Protein AF-A0A923UAS3-F1 (afdb_monomer_lite)

pLDDT: mean 83.57, std 12.93, range [42.38, 97.62]

Secondary structure (DSSP, 8-state):
-EEEEEEEEEEEE---SPPSS---S--S-PPP-EES---HHHHHHHHTT--S--TTSPP-----SSEEEEEEEEEEEE-SSEEEEEEGGGTSEEEEEEESSS---SEEEEEEE--TT-EEE-S-SEEEEE-TTSSEEEEESS--B-TTT-PBP----TT-GGG-SS-EEEEE---TTSPPEEEEE-TTS-EEEEE--TT--EEEEEE--SSHHHHHHHHHH-TTT-SEEEEEEESSS---

Radius of gyration: 22.15 Å; chains: 1; bounding box: 50×42×61 Å

Structure (mmCIF, N/CA/C/O backbone):
data_AF-A0A923UAS3-F1
#
_entry.id   AF-A0A923UAS3-F1
#
loop_
_atom_site.group_PDB
_atom_site.id
_atom_site.type_symbol
_atom_site.label_atom_id
_atom_site.label_alt_id
_atom_site.label_comp_id
_atom_site.label_asym_id
_atom_site.label_entity_id
_atom_site.label_seq_id
_atom_site.pdbx_PDB_ins_c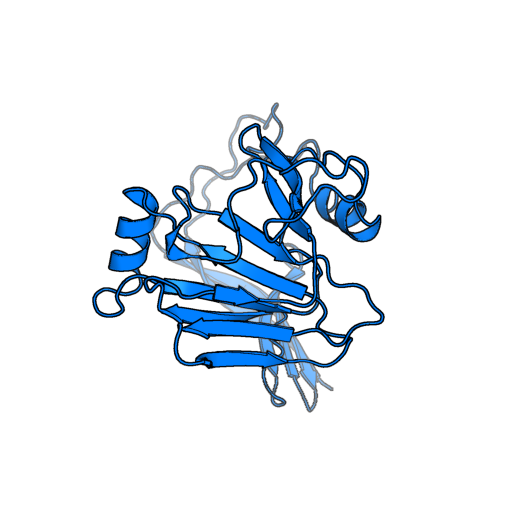ode
_atom_site.Cartn_x
_atom_site.Cartn_y
_atom_site.Cartn_z
_atom_site.occupancy
_atom_site.B_iso_or_equiv
_atom_site.auth_seq_id
_atom_site.auth_comp_id
_atom_site.auth_asym_id
_atom_site.auth_atom_id
_atom_site.pdbx_PDB_model_num
ATOM 1 N N . MET A 1 1 ? -30.497 2.479 10.940 1.00 83.25 1 MET A N 1
ATOM 2 C CA . MET A 1 1 ? -29.198 2.922 11.494 1.00 83.25 1 MET A CA 1
ATOM 3 C C . MET A 1 1 ? -29.255 2.795 13.005 1.00 83.25 1 MET A C 1
ATOM 5 O O . MET A 1 1 ? -30.179 3.334 13.604 1.00 83.25 1 MET A O 1
ATOM 9 N N . SER A 1 2 ? -28.318 2.060 13.593 1.00 94.31 2 SER A N 1
ATOM 10 C CA . SER A 1 2 ? -28.159 1.862 15.035 1.00 94.31 2 SER A CA 1
ATOM 11 C C . SER A 1 2 ? -26.756 2.291 15.476 1.00 94.31 2 SER A C 1
ATOM 13 O O . SER A 1 2 ? -25.827 2.382 14.670 1.00 94.31 2 SER A O 1
ATOM 15 N N . LEU A 1 3 ? -26.616 2.598 16.763 1.00 95.56 3 LEU A N 1
ATOM 16 C CA . LEU A 1 3 ? -25.350 2.932 17.402 1.00 95.56 3 LEU A CA 1
ATOM 17 C C . LEU A 1 3 ? -25.305 2.213 18.747 1.00 95.56 3 LEU A C 1
ATOM 19 O O . LEU A 1 3 ? -26.148 2.464 19.606 1.00 95.56 3 LEU A O 1
ATOM 23 N N . GLU A 1 4 ? -24.333 1.330 18.926 1.00 97.12 4 GLU A N 1
ATOM 24 C CA . GLU A 1 4 ? -24.119 0.611 20.181 1.00 97.12 4 GLU A CA 1
ATOM 25 C C . GLU A 1 4 ? -22.809 1.076 20.822 1.00 97.12 4 GLU A C 1
ATOM 27 O O . GLU A 1 4 ? -21.778 1.157 20.157 1.00 97.12 4 GLU A O 1
ATOM 32 N N . VAL A 1 5 ? -22.830 1.365 22.121 1.00 96.94 5 VAL A N 1
ATOM 33 C CA . VAL A 1 5 ? -21.623 1.644 22.906 1.00 96.94 5 VAL A CA 1
ATOM 34 C C . VAL A 1 5 ? -21.466 0.519 23.915 1.00 96.94 5 VAL A C 1
ATOM 36 O O . VAL A 1 5 ? -22.359 0.297 24.730 1.00 96.94 5 VAL A O 1
ATOM 39 N N . LYS A 1 6 ? -20.351 -0.212 23.853 1.00 95.75 6 LYS A N 1
ATOM 40 C CA . LYS A 1 6 ? -20.099 -1.343 24.753 1.00 95.75 6 LYS A CA 1
ATOM 41 C C . LYS A 1 6 ? -18.629 -1.521 25.073 1.00 95.75 6 LYS A C 1
ATOM 43 O O . LYS A 1 6 ? -17.763 -1.197 24.263 1.00 95.75 6 LYS A O 1
ATOM 48 N N . SER A 1 7 ? -18.359 -2.111 26.231 1.00 94.56 7 SER A N 1
ATOM 49 C CA . SER A 1 7 ? -17.032 -2.632 26.544 1.00 94.56 7 SER A CA 1
ATOM 50 C C . SER A 1 7 ? -16.791 -3.938 25.782 1.00 94.56 7 SER A C 1
ATOM 52 O O . SER A 1 7 ? -17.688 -4.777 25.664 1.00 94.56 7 SER A O 1
ATOM 54 N N . ARG A 1 8 ? -15.583 -4.103 25.245 1.00 92.38 8 ARG A N 1
ATOM 55 C CA . ARG A 1 8 ? -15.107 -5.328 24.599 1.00 92.38 8 ARG A CA 1
ATOM 56 C C . ARG A 1 8 ? -13.763 -5.715 25.202 1.00 92.38 8 ARG A C 1
ATOM 58 O O . ARG A 1 8 ? -12.925 -4.848 25.407 1.00 92.38 8 ARG A O 1
ATOM 65 N N . SER A 1 9 ? -13.548 -7.006 25.432 1.00 93.94 9 SER A N 1
ATOM 66 C CA . SER A 1 9 ? -12.233 -7.508 25.831 1.00 93.94 9 SER A CA 1
ATOM 67 C C . SER A 1 9 ? -11.308 -7.609 24.617 1.00 93.94 9 SER A C 1
ATOM 69 O O . SER A 1 9 ? -11.675 -8.236 23.618 1.00 93.94 9 SER A O 1
ATOM 71 N N . LEU A 1 10 ? -10.132 -6.989 24.694 1.00 92.69 10 LEU A N 1
ATOM 72 C CA . LEU A 1 10 ? -9.046 -7.139 23.730 1.00 92.69 10 LEU A CA 1
ATOM 73 C C . LEU A 1 10 ? -7.824 -7.726 24.439 1.00 92.69 10 LEU A C 1
ATOM 75 O O . LEU A 1 10 ? -7.412 -7.234 25.488 1.00 92.69 10 LEU A O 1
ATOM 79 N N . ALA A 1 11 ? -7.232 -8.758 23.841 1.00 93.50 11 ALA A N 1
ATOM 80 C CA . ALA A 1 11 ? -6.004 -9.366 24.332 1.00 93.50 11 ALA A CA 1
ATOM 81 C C . ALA A 1 11 ? -4.813 -8.472 23.961 1.00 93.50 11 ALA A C 1
ATOM 83 O O . ALA A 1 11 ? -4.363 -8.470 22.811 1.00 93.50 11 ALA A O 1
ATOM 84 N N . ILE A 1 12 ? -4.317 -7.700 24.925 1.00 89.88 12 ILE A N 1
ATOM 85 C CA . ILE A 1 12 ? -3.184 -6.785 24.742 1.00 89.88 12 ILE A CA 1
ATOM 86 C C . ILE A 1 12 ? -2.092 -7.075 25.765 1.00 89.88 12 ILE A C 1
ATOM 88 O O . ILE A 1 12 ? -2.395 -7.536 26.864 1.00 89.88 12 ILE A O 1
ATOM 92 N N . PRO A 1 13 ? -0.815 -6.839 25.436 1.00 89.44 13 PRO A N 1
ATOM 93 C CA . PRO A 1 13 ? 0.227 -6.911 26.443 1.00 89.44 13 PRO A CA 1
ATOM 94 C C . PRO A 1 13 ? 0.020 -5.837 27.513 1.00 89.44 13 PRO A C 1
ATOM 96 O O . PRO A 1 13 ? -0.460 -4.743 27.211 1.00 89.44 13 PRO A O 1
ATOM 99 N N . ASP A 1 14 ? 0.439 -6.136 28.743 1.00 85.31 14 ASP A N 1
ATOM 100 C CA . ASP A 1 14 ? 0.636 -5.093 29.748 1.00 85.31 14 ASP A CA 1
ATOM 101 C C . ASP A 1 14 ? 1.619 -4.056 29.188 1.00 85.31 14 ASP A C 1
ATOM 103 O O . ASP A 1 14 ? 2.714 -4.411 28.738 1.00 85.31 14 ASP A O 1
ATOM 107 N N . LEU A 1 15 ? 1.190 -2.793 29.164 1.00 83.62 15 LEU A N 1
ATOM 108 C CA . LEU A 1 15 ? 1.946 -1.682 28.595 1.00 83.62 15 LEU A CA 1
ATOM 109 C C . LEU A 1 15 ? 3.075 -1.218 29.525 1.00 83.62 15 LEU A C 1
ATOM 111 O O . LEU A 1 15 ? 4.018 -0.576 29.058 1.00 83.62 15 LEU A O 1
ATOM 115 N N . GLY A 1 16 ? 2.999 -1.571 30.814 1.00 84.81 16 GLY A N 1
ATOM 116 C CA . GLY A 1 16 ? 3.921 -1.097 31.838 1.00 84.81 16 GLY A CA 1
ATOM 117 C C . GLY A 1 16 ? 3.785 0.408 32.120 1.00 84.81 16 GLY A C 1
ATOM 118 O O . GLY A 1 16 ? 2.915 1.088 31.565 1.00 84.81 16 GLY A O 1
ATOM 119 N N . PRO A 1 17 ? 4.623 0.957 33.016 1.00 87.00 17 PRO A N 1
ATOM 120 C CA . PRO A 1 17 ? 4.651 2.391 33.266 1.00 87.00 17 PRO A CA 1
ATOM 121 C C . PRO A 1 17 ? 5.226 3.155 32.056 1.00 87.00 17 PRO A C 1
ATOM 123 O O . PRO A 1 17 ? 6.092 2.622 31.353 1.00 87.00 17 PRO A O 1
ATOM 126 N N . PRO A 1 18 ? 4.803 4.413 31.830 1.00 86.06 18 PRO A N 1
ATOM 127 C CA . PRO A 1 18 ? 5.465 5.306 30.883 1.00 86.06 18 PRO A CA 1
ATOM 128 C C . PRO A 1 18 ? 6.948 5.482 31.210 1.00 86.06 18 PRO A C 1
ATOM 130 O O . PRO A 1 18 ? 7.340 5.448 32.380 1.00 86.06 18 PRO A O 1
ATOM 133 N N . ASP A 1 19 ? 7.765 5.698 30.180 1.00 84.69 19 ASP A N 1
ATOM 134 C CA . ASP A 1 19 ? 9.185 5.984 30.358 1.00 84.69 19 ASP A CA 1
ATOM 135 C C . ASP A 1 19 ? 9.365 7.248 31.214 1.00 84.69 19 ASP A C 1
ATOM 137 O O . ASP A 1 19 ? 8.704 8.269 31.006 1.00 84.69 19 ASP A O 1
ATOM 141 N N . ALA A 1 20 ? 10.260 7.179 32.200 1.00 84.44 20 ALA A N 1
ATOM 142 C CA . ALA A 1 20 ? 10.548 8.281 33.108 1.00 84.44 20 ALA A CA 1
ATOM 143 C C . ALA A 1 20 ? 11.212 9.469 32.393 1.00 84.44 20 ALA A C 1
ATOM 145 O O . ALA A 1 20 ? 11.162 10.592 32.901 1.00 84.44 20 ALA A O 1
ATOM 146 N N . LEU A 1 21 ? 11.832 9.236 31.232 1.00 83.06 21 LEU A N 1
ATOM 147 C CA . LEU A 1 21 ? 12.481 10.275 30.447 1.00 83.06 21 LEU A CA 1
ATOM 148 C C . LEU A 1 21 ? 11.553 10.783 29.332 1.00 83.06 21 LEU A C 1
ATOM 150 O O . LEU A 1 21 ? 10.980 9.987 28.589 1.00 83.06 21 LEU A O 1
ATOM 154 N N . PRO A 1 22 ? 11.403 12.112 29.169 1.00 75.88 22 PRO A N 1
ATOM 155 C CA . PRO A 1 22 ? 10.675 12.654 28.034 1.00 75.88 22 PRO A CA 1
ATOM 156 C C . PRO A 1 22 ? 11.426 12.348 26.737 1.00 75.88 22 PRO A C 1
ATOM 158 O O . PRO A 1 22 ? 12.658 12.378 26.687 1.00 75.88 22 PRO A O 1
ATOM 161 N N . MET A 1 23 ? 10.684 12.129 25.655 1.00 71.62 23 MET A N 1
ATOM 162 C CA . MET A 1 23 ? 11.282 11.994 24.333 1.00 71.62 23 MET A CA 1
ATOM 163 C C . MET A 1 23 ? 11.755 13.372 23.845 1.00 71.62 23 MET A C 1
ATOM 165 O O . MET A 1 23 ? 10.956 14.210 23.430 1.00 71.62 23 MET A O 1
ATOM 169 N N . VAL A 1 24 ? 13.065 13.625 23.924 1.00 69.38 24 VAL A N 1
ATOM 170 C CA . VAL A 1 24 ? 13.684 14.899 23.493 1.00 69.38 24 VAL A CA 1
ATOM 171 C C . VAL A 1 24 ? 14.021 14.896 21.985 1.00 69.38 24 VAL A C 1
ATOM 173 O O . VAL A 1 24 ? 14.392 15.923 21.424 1.00 69.38 24 VAL A O 1
ATOM 176 N N . GLY A 1 25 ? 13.858 13.757 21.302 1.00 66.62 25 GLY A N 1
ATOM 177 C CA . GLY A 1 25 ? 14.018 13.608 19.849 1.00 66.62 25 GLY A CA 1
ATOM 178 C C . GLY A 1 25 ? 12.681 13.487 19.114 1.00 66.62 25 GLY A C 1
ATOM 179 O O . GLY A 1 25 ? 11.655 13.220 19.729 1.00 66.62 25 GLY A O 1
ATOM 180 N N . GLY A 1 26 ? 12.681 13.679 17.792 1.00 63.00 26 GLY A N 1
ATOM 181 C CA . GLY A 1 26 ? 11.546 13.291 16.948 1.00 63.00 26 GLY A CA 1
ATOM 182 C C . GLY A 1 26 ? 11.445 11.762 16.835 1.00 63.00 26 GLY A C 1
ATOM 183 O O . GLY A 1 26 ? 12.443 11.073 17.066 1.00 63.00 26 GLY A O 1
ATOM 184 N N . PRO A 1 27 ? 10.266 11.207 16.502 1.00 62.09 27 PRO A N 1
ATOM 185 C CA . PRO A 1 27 ? 10.121 9.769 16.309 1.00 62.09 27 PRO A CA 1
ATOM 186 C C . PRO A 1 27 ? 11.075 9.272 15.216 1.00 62.09 27 PRO A C 1
ATOM 188 O O . PRO A 1 27 ? 11.440 10.007 14.296 1.00 62.09 27 PRO A O 1
ATOM 191 N N . LEU A 1 28 ? 11.460 7.999 15.302 1.00 53.66 28 LEU A N 1
ATOM 192 C CA . LEU A 1 28 ? 12.274 7.308 14.302 1.00 53.66 28 LEU A CA 1
ATOM 193 C C . LEU A 1 28 ? 11.451 7.097 13.018 1.00 53.66 28 LEU A C 1
ATOM 195 O O . LEU A 1 28 ? 11.011 5.990 12.726 1.00 53.66 28 LEU A O 1
ATOM 199 N N . GLN A 1 29 ? 11.208 8.160 12.252 1.00 60.66 29 GLN A N 1
ATOM 200 C CA . GLN A 1 29 ? 10.655 8.068 10.906 1.00 60.66 29 GLN A CA 1
ATOM 201 C C . GLN A 1 29 ? 11.239 9.119 9.967 1.00 60.66 29 GLN A C 1
ATOM 203 O O . GLN A 1 29 ? 11.417 10.288 10.295 1.00 60.66 29 GLN A O 1
ATOM 208 N N . THR A 1 30 ? 11.497 8.650 8.749 1.00 49.34 30 THR A N 1
ATOM 209 C CA . THR A 1 30 ? 11.610 9.457 7.540 1.00 49.34 30 THR A CA 1
ATOM 210 C C . THR A 1 30 ? 10.448 10.446 7.455 1.00 49.34 30 THR A C 1
ATOM 212 O O . THR A 1 30 ? 9.311 9.997 7.324 1.00 49.34 30 THR A O 1
ATOM 215 N N . PRO A 1 31 ? 10.681 11.752 7.285 1.00 56.59 31 PRO A N 1
ATOM 216 C CA . PRO A 1 31 ? 10.141 12.355 6.094 1.00 56.59 31 PRO A CA 1
ATOM 217 C C . PRO A 1 31 ? 10.939 11.792 4.915 1.00 56.59 31 PRO A C 1
ATOM 219 O O . PRO A 1 31 ? 12.170 11.864 4.865 1.00 56.59 31 PRO A O 1
ATOM 222 N N . TYR A 1 32 ? 10.248 11.181 3.959 1.00 59.56 32 TYR A N 1
ATOM 223 C CA . TYR A 1 32 ? 10.815 11.079 2.627 1.00 59.56 32 TYR A CA 1
ATOM 224 C C . TYR A 1 32 ? 10.933 12.509 2.114 1.00 59.56 32 TYR A C 1
ATOM 226 O O . TYR A 1 32 ? 9.920 13.186 1.953 1.00 59.56 32 TYR A O 1
ATOM 234 N N . THR A 1 33 ? 12.145 12.991 1.859 1.00 66.25 33 THR A N 1
ATOM 235 C CA . THR A 1 33 ? 12.286 14.244 1.119 1.00 66.25 33 THR A CA 1
ATOM 236 C C . THR A 1 33 ? 11.672 14.030 -0.261 1.00 66.25 33 THR A C 1
ATOM 238 O O . THR A 1 33 ? 12.133 13.183 -1.029 1.00 66.25 33 THR A O 1
ATOM 241 N N . ILE A 1 34 ? 10.595 14.748 -0.566 1.00 70.38 34 ILE A N 1
ATOM 242 C CA . ILE A 1 34 ? 10.035 14.769 -1.914 1.00 70.38 34 ILE A CA 1
ATOM 243 C C . ILE A 1 34 ? 10.912 15.703 -2.741 1.00 70.38 34 ILE A C 1
ATOM 245 O O . ILE A 1 34 ? 11.057 16.878 -2.406 1.00 70.38 34 ILE A O 1
ATOM 249 N N . SER A 1 35 ? 11.521 15.185 -3.805 1.00 66.62 35 SER A N 1
ATOM 250 C CA . SER A 1 35 ? 12.363 15.970 -4.708 1.00 66.62 35 SER A CA 1
ATOM 251 C C . SER A 1 35 ? 11.830 15.914 -6.139 1.00 66.62 35 SER A C 1
ATOM 253 O O . SER A 1 35 ? 11.663 14.841 -6.717 1.00 66.62 35 SER A O 1
ATOM 255 N N . GLY A 1 36 ? 11.575 17.084 -6.729 1.00 68.81 36 GLY A N 1
ATOM 256 C CA . GLY A 1 36 ? 11.021 17.232 -8.079 1.00 68.81 36 GLY A CA 1
ATOM 257 C C . GLY A 1 36 ? 9.595 17.784 -8.092 1.00 68.81 36 GLY A C 1
ATOM 258 O O . GLY A 1 36 ? 9.098 18.267 -7.078 1.00 68.81 36 GLY A O 1
ATOM 259 N N . ASP A 1 37 ? 8.952 17.723 -9.258 1.00 79.75 37 ASP A N 1
ATOM 260 C CA . ASP A 1 37 ? 7.583 18.205 -9.459 1.00 79.75 37 ASP A CA 1
ATOM 261 C C . ASP A 1 37 ? 6.567 17.100 -9.127 1.00 79.75 37 ASP A C 1
ATOM 263 O O . ASP A 1 37 ? 6.494 16.073 -9.815 1.00 79.75 37 ASP A O 1
ATOM 267 N N . PHE A 1 38 ? 5.829 17.290 -8.032 1.00 81.81 38 PHE A N 1
ATOM 268 C CA . PHE A 1 38 ? 4.827 16.357 -7.519 1.00 81.81 38 PHE A CA 1
ATOM 269 C C . PHE A 1 38 ? 3.458 17.036 -7.432 1.00 81.81 38 PHE A C 1
ATOM 271 O O . PHE A 1 38 ? 3.375 18.194 -7.017 1.00 81.81 38 PHE A O 1
ATOM 278 N N . PRO A 1 39 ? 2.365 16.305 -7.718 1.00 83.19 39 PRO A N 1
ATOM 279 C CA . PRO A 1 39 ? 1.017 16.767 -7.421 1.00 83.19 39 PRO A CA 1
ATOM 280 C C . PRO A 1 39 ? 0.879 17.242 -5.967 1.00 83.19 39 PRO A C 1
ATOM 282 O O . PRO A 1 39 ? 1.322 16.564 -5.035 1.00 83.19 39 PRO A O 1
ATOM 285 N N . SER A 1 40 ? 0.208 18.380 -5.769 1.00 83.75 40 SER A N 1
ATOM 286 C CA . SER A 1 40 ? 0.027 19.011 -4.451 1.00 83.75 40 SER A CA 1
ATOM 287 C C . SER A 1 40 ? -0.625 18.086 -3.420 1.00 83.75 40 SER A C 1
ATOM 289 O O . SER A 1 40 ? -0.288 18.143 -2.242 1.00 83.75 40 SER A O 1
ATOM 291 N N . GLU A 1 41 ? -1.506 17.186 -3.860 1.00 83.94 41 GLU A N 1
ATOM 292 C CA . GLU A 1 41 ? -2.131 16.165 -3.014 1.00 83.94 41 GLU A CA 1
ATOM 293 C C . GLU A 1 41 ? -1.123 15.171 -2.406 1.00 83.94 41 GLU A C 1
ATOM 295 O O . GLU A 1 41 ? -1.295 14.762 -1.260 1.00 83.94 41 GLU A O 1
ATOM 300 N N . ILE A 1 42 ? -0.057 14.805 -3.134 1.00 81.62 42 ILE A N 1
ATOM 301 C CA . ILE A 1 42 ? 0.974 13.876 -2.643 1.00 81.62 42 ILE A CA 1
ATOM 302 C C . ILE A 1 42 ? 1.851 14.594 -1.621 1.00 81.62 42 ILE A C 1
ATOM 304 O O . ILE A 1 42 ? 2.153 14.039 -0.566 1.00 81.62 42 ILE A O 1
ATOM 308 N N . ILE A 1 43 ? 2.212 15.849 -1.908 1.00 82.12 43 ILE A N 1
ATOM 309 C CA . ILE A 1 43 ? 2.969 16.695 -0.981 1.00 82.12 43 ILE A CA 1
ATOM 310 C C . ILE A 1 43 ? 2.181 16.859 0.322 1.00 82.12 43 ILE A C 1
ATOM 312 O O . ILE A 1 43 ? 2.713 16.579 1.394 1.00 82.12 43 ILE A O 1
ATOM 316 N N . ALA A 1 44 ? 0.896 17.218 0.230 1.00 80.62 44 ALA A N 1
ATOM 317 C CA . ALA A 1 44 ? 0.016 17.366 1.385 1.00 80.62 44 ALA A CA 1
ATOM 318 C C . ALA A 1 44 ? -0.111 16.065 2.197 1.00 80.62 44 ALA A C 1
ATOM 320 O O . ALA A 1 44 ? -0.057 16.108 3.423 1.00 80.62 44 ALA A O 1
ATOM 321 N N . GLY A 1 45 ? -0.232 14.912 1.528 1.00 77.44 45 GLY A N 1
ATOM 322 C CA . GLY A 1 45 ? -0.282 13.603 2.184 1.00 77.44 45 GLY A CA 1
ATOM 323 C C . GLY A 1 45 ? 1.005 13.251 2.935 1.00 77.44 45 GLY A C 1
ATOM 324 O O . GLY A 1 45 ? 0.935 12.798 4.071 1.00 77.44 45 GLY A O 1
ATOM 325 N N . SER A 1 46 ? 2.173 13.526 2.346 1.00 74.12 46 SER A N 1
ATOM 326 C CA . SER A 1 46 ? 3.473 13.167 2.938 1.00 74.12 46 SER A CA 1
ATOM 327 C C . SER A 1 46 ? 3.822 13.911 4.231 1.00 74.12 46 SER A C 1
ATOM 329 O O . SER A 1 46 ? 4.606 13.420 5.043 1.00 74.12 46 SER A O 1
ATOM 331 N N . VAL A 1 47 ? 3.255 15.104 4.428 1.00 73.56 47 VAL A N 1
ATOM 332 C CA . VAL A 1 47 ? 3.481 15.924 5.629 1.00 73.56 47 VAL A CA 1
ATOM 333 C C . VAL A 1 47 ? 2.372 15.750 6.666 1.00 73.56 47 VAL A C 1
ATOM 335 O O . VAL A 1 47 ? 2.489 16.239 7.789 1.00 73.56 47 VAL A O 1
ATOM 338 N N . TYR A 1 48 ? 1.286 15.064 6.308 1.00 74.12 48 TYR A N 1
ATOM 339 C CA . TYR A 1 48 ? 0.149 14.862 7.191 1.00 74.12 48 TYR A CA 1
ATOM 340 C C . TYR A 1 48 ? 0.469 13.825 8.275 1.00 74.12 48 TYR A C 1
ATOM 342 O O . TYR A 1 48 ? 1.017 12.764 7.998 1.00 74.12 48 TYR A O 1
ATOM 350 N N . GLY A 1 49 ? 0.082 14.111 9.520 1.00 70.38 49 GLY A N 1
ATOM 351 C CA . GLY A 1 49 ? 0.177 13.146 10.621 1.00 70.38 49 GLY A CA 1
ATOM 352 C C . GLY A 1 49 ? 1.576 12.945 11.216 1.00 70.38 49 GLY A C 1
ATOM 353 O O . GLY A 1 49 ? 1.740 12.037 12.023 1.00 70.38 49 GLY A O 1
ATOM 354 N N . ASN A 1 50 ? 2.552 13.794 10.873 1.00 68.38 50 ASN A N 1
ATOM 355 C CA . ASN A 1 50 ? 3.914 13.748 11.414 1.00 68.38 50 ASN A CA 1
ATOM 356 C C . ASN A 1 50 ? 4.153 14.884 12.426 1.00 68.38 50 ASN A C 1
ATOM 358 O O . ASN A 1 50 ? 4.647 15.950 12.045 1.00 68.38 50 ASN A O 1
ATOM 362 N N . PRO A 1 51 ? 3.796 14.710 13.715 1.00 71.75 51 PRO A N 1
ATOM 363 C CA . PRO A 1 51 ? 4.152 15.686 14.736 1.00 71.75 51 PRO A CA 1
ATOM 364 C C . PRO A 1 51 ? 5.678 15.759 14.879 1.00 71.75 51 PRO A C 1
ATOM 366 O O . PRO A 1 51 ? 6.355 14.734 14.936 1.00 71.75 51 PRO A O 1
ATOM 369 N N . ALA A 1 52 ? 6.224 16.976 14.975 1.00 70.75 52 ALA A N 1
ATOM 370 C CA . ALA A 1 52 ? 7.665 17.187 15.161 1.00 70.75 52 ALA A CA 1
ATOM 371 C C . ALA A 1 52 ? 8.185 16.552 16.464 1.00 70.75 52 ALA A C 1
ATOM 373 O O . ALA A 1 52 ? 9.332 16.118 16.543 1.00 70.75 52 ALA A O 1
ATOM 374 N N . THR A 1 53 ? 7.323 16.492 17.480 1.00 73.75 53 THR A N 1
ATOM 375 C CA . THR A 1 53 ? 7.572 15.825 18.756 1.00 73.75 53 THR A CA 1
ATOM 376 C C . THR A 1 53 ? 6.244 15.328 19.342 1.00 73.75 53 THR A C 1
ATOM 378 O O . THR A 1 53 ? 5.230 16.014 19.196 1.00 73.75 53 THR A O 1
ATOM 381 N N . PRO A 1 54 ? 6.217 14.155 19.999 1.00 75.75 54 PRO A N 1
ATOM 382 C CA . PRO A 1 54 ? 5.078 13.697 20.782 1.00 75.75 54 PRO A CA 1
ATOM 383 C C . PRO A 1 54 ? 5.000 14.371 22.160 1.00 75.75 54 PRO A C 1
ATOM 385 O O . PRO A 1 54 ? 4.064 14.080 22.899 1.00 75.75 54 PRO A O 1
ATOM 388 N N . TYR A 1 55 ? 5.937 15.257 22.532 1.00 78.00 55 TYR A N 1
ATOM 389 C CA . TYR A 1 55 ? 5.859 16.017 23.783 1.00 78.00 55 TYR A CA 1
ATOM 390 C C . TYR A 1 55 ? 4.500 16.740 23.896 1.00 78.00 55 TYR A C 1
ATOM 392 O O . TYR A 1 55 ? 4.083 17.387 22.930 1.00 78.00 55 TYR A O 1
ATOM 400 N N . PRO A 1 56 ? 3.801 16.669 25.049 1.00 82.88 56 PRO A N 1
ATOM 401 C CA . PRO A 1 56 ? 4.263 16.208 26.367 1.00 82.88 56 PRO A CA 1
ATOM 402 C C . PRO A 1 56 ? 4.037 14.715 26.679 1.00 82.88 56 PRO A C 1
ATOM 404 O O . PRO A 1 56 ? 4.175 14.314 27.832 1.00 82.88 56 PRO A O 1
ATOM 407 N N . HIS A 1 57 ? 3.671 13.883 25.702 1.00 82.00 57 HIS A N 1
ATOM 408 C CA . HIS A 1 57 ? 3.451 12.454 25.930 1.00 82.00 57 HIS A CA 1
ATOM 409 C C . HIS A 1 57 ? 4.774 11.698 26.146 1.00 82.00 57 HIS A C 1
ATOM 411 O O . HIS A 1 57 ? 5.774 11.964 25.480 1.00 82.00 57 HIS A O 1
ATOM 417 N N . GLN A 1 58 ? 4.762 10.744 27.080 1.00 83.25 58 GLN A N 1
ATOM 418 C CA . GLN A 1 58 ? 5.880 9.839 27.366 1.00 83.25 58 GLN A CA 1
ATOM 419 C C . GLN A 1 58 ? 5.784 8.574 26.503 1.00 83.25 58 GLN A C 1
ATOM 421 O O . GLN A 1 58 ? 4.685 8.144 26.145 1.00 83.25 58 GLN A O 1
ATOM 426 N N . GLU A 1 59 ? 6.927 7.971 26.174 1.00 81.56 59 GLU A N 1
ATOM 427 C CA . GLU A 1 59 ? 6.952 6.702 25.445 1.00 81.56 59 GLU A CA 1
ATOM 428 C C . GLU A 1 59 ? 6.512 5.530 26.332 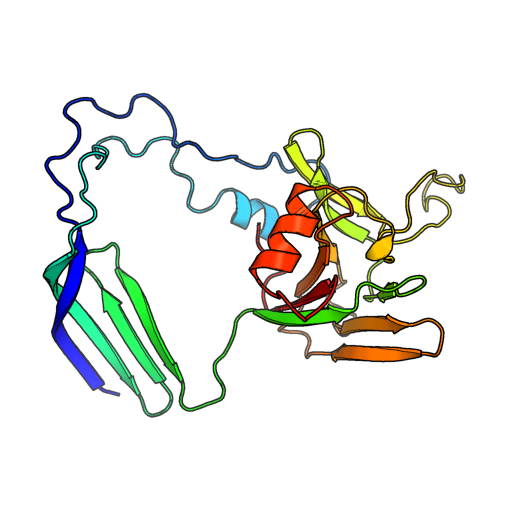1.00 81.56 59 GLU A C 1
ATOM 430 O O . GLU A 1 59 ? 6.678 5.536 27.552 1.00 81.56 59 GLU A O 1
ATOM 435 N N . LEU A 1 60 ? 5.968 4.493 25.695 1.00 82.06 60 LEU A N 1
ATOM 436 C CA . LEU A 1 60 ? 5.683 3.204 26.321 1.00 82.06 60 LEU A CA 1
ATOM 437 C C . LEU A 1 60 ? 6.674 2.177 25.768 1.00 82.06 60 LEU A C 1
ATOM 439 O O . LEU A 1 60 ? 6.494 1.667 24.663 1.00 82.06 60 LEU A O 1
ATOM 443 N N . GLY A 1 61 ? 7.735 1.900 26.527 1.00 78.31 61 GLY A N 1
ATOM 444 C CA . GLY A 1 61 ? 8.780 0.938 26.151 1.00 78.31 61 GLY A CA 1
ATOM 445 C C . GLY A 1 61 ? 8.808 -0.339 26.996 1.00 78.31 61 GLY A C 1
ATOM 446 O O . GLY A 1 61 ? 9.445 -1.315 26.610 1.00 78.31 61 GLY A O 1
ATOM 447 N N . GLY A 1 62 ? 8.116 -0.350 28.140 1.00 81.62 62 GLY A N 1
ATOM 448 C CA . GLY A 1 62 ? 8.153 -1.442 29.119 1.00 81.62 62 GLY A CA 1
ATOM 449 C C . GLY A 1 62 ? 7.195 -2.601 28.844 1.00 81.62 62 GLY A C 1
ATOM 450 O O . GLY A 1 62 ? 7.011 -3.442 29.723 1.00 81.62 62 GLY A O 1
ATOM 451 N N . TYR A 1 63 ? 6.557 -2.644 27.671 1.00 82.19 63 TYR A N 1
ATOM 452 C CA . TYR A 1 63 ? 5.490 -3.602 27.413 1.00 82.19 63 TYR A CA 1
ATOM 453 C C . TYR A 1 63 ? 6.005 -5.040 27.275 1.00 82.19 63 TYR A C 1
ATOM 455 O O . TYR A 1 63 ? 7.027 -5.326 26.644 1.00 82.19 63 TYR A O 1
ATOM 463 N N . GLY A 1 64 ? 5.263 -5.967 27.877 1.00 85.06 64 GLY A N 1
ATOM 464 C CA . GLY A 1 64 ? 5.558 -7.395 27.824 1.00 85.06 64 GLY A CA 1
ATOM 465 C C . GLY A 1 64 ? 5.080 -8.067 26.532 1.00 85.06 64 GLY A C 1
ATOM 466 O O . GLY A 1 64 ? 4.556 -7.440 25.615 1.00 85.06 64 GLY A O 1
ATOM 467 N N . ARG A 1 65 ? 5.232 -9.395 26.463 1.00 87.31 65 ARG A N 1
ATOM 468 C CA . ARG A 1 65 ? 4.613 -10.237 25.413 1.00 87.31 65 ARG A CA 1
ATOM 469 C C . ARG A 1 65 ? 3.395 -11.021 25.900 1.00 87.31 65 ARG A C 1
ATOM 471 O O . ARG A 1 65 ? 2.669 -11.572 25.079 1.00 87.31 65 ARG A O 1
ATOM 478 N N . ALA A 1 66 ? 3.209 -11.121 27.215 1.00 90.25 66 ALA A N 1
ATOM 479 C CA . ALA A 1 66 ? 2.081 -11.830 27.801 1.00 90.25 66 ALA A CA 1
ATOM 480 C C . ALA A 1 66 ? 0.813 -11.000 27.598 1.00 90.25 66 ALA A C 1
ATOM 482 O O . ALA A 1 66 ? 0.753 -9.858 28.045 1.00 90.25 66 ALA A O 1
ATOM 483 N N . LEU A 1 67 ? -0.164 -11.573 26.900 1.00 93.25 67 LEU A N 1
ATOM 484 C CA . LEU A 1 67 ? -1.435 -10.914 26.635 1.00 93.25 67 LEU A CA 1
ATOM 485 C C . LEU A 1 67 ? -2.343 -11.017 27.859 1.00 93.25 67 LEU A C 1
ATOM 487 O O . LEU A 1 67 ? -2.442 -12.074 28.482 1.00 93.25 67 LEU A O 1
ATOM 491 N N . VAL A 1 68 ? -3.018 -9.917 28.161 1.00 92.25 68 VAL A N 1
ATOM 492 C CA . VAL A 1 68 ? -4.016 -9.790 29.213 1.00 92.25 68 VAL A CA 1
ATOM 493 C C . VAL A 1 68 ? -5.307 -9.297 28.572 1.00 92.25 68 VAL A C 1
ATOM 495 O O . VAL A 1 68 ? -5.307 -8.370 27.757 1.00 92.25 68 VAL A O 1
ATOM 498 N N . ASP A 1 69 ? -6.412 -9.929 28.944 1.00 94.75 69 ASP A N 1
ATOM 499 C CA . ASP A 1 69 ? -7.748 -9.504 28.547 1.00 94.75 69 ASP A CA 1
ATOM 500 C C . ASP A 1 69 ? -8.052 -8.138 29.163 1.00 94.75 69 ASP A C 1
ATOM 502 O O . ASP A 1 69 ? -8.244 -8.008 30.373 1.00 94.75 69 ASP A O 1
ATOM 506 N N . THR A 1 70 ? -8.068 -7.108 28.321 1.00 92.06 70 THR A N 1
ATOM 507 C CA . THR A 1 70 ? -8.285 -5.728 28.749 1.00 92.06 70 THR A CA 1
ATOM 508 C C . THR A 1 70 ? -9.619 -5.223 28.214 1.00 92.06 70 THR A C 1
ATOM 510 O O . THR A 1 70 ? -9.847 -5.281 27.002 1.00 92.06 70 THR A O 1
ATOM 513 N N . PRO A 1 71 ? -10.519 -4.715 29.075 1.00 94.50 71 PRO A N 1
ATOM 514 C CA . PRO A 1 71 ? -11.753 -4.095 28.622 1.00 94.50 71 PRO A CA 1
ATOM 515 C C . PRO A 1 71 ? -11.453 -2.754 27.950 1.00 94.50 71 PRO A C 1
ATOM 517 O O . PRO A 1 71 ? -10.790 -1.895 28.523 1.00 94.50 71 PRO A O 1
ATOM 520 N N . VAL A 1 72 ? -11.981 -2.566 26.745 1.00 94.19 72 VAL A N 1
ATOM 521 C CA . VAL A 1 72 ? -11.830 -1.343 25.953 1.00 94.19 72 VAL A CA 1
ATOM 522 C C . VAL A 1 72 ? -13.203 -0.873 25.511 1.00 94.19 72 VAL A C 1
ATOM 524 O O . VAL A 1 72 ? -14.039 -1.669 25.064 1.00 94.19 72 VAL A O 1
ATOM 527 N N . LEU A 1 73 ? -13.457 0.425 25.641 1.00 96.94 73 LEU A N 1
ATOM 528 C CA . LEU A 1 73 ? -14.675 1.036 25.140 1.00 96.94 73 LEU A CA 1
ATOM 529 C C . LEU A 1 73 ? -14.716 0.927 23.615 1.00 96.94 73 LEU A C 1
ATOM 531 O O . LEU A 1 73 ? -13.780 1.307 22.911 1.00 96.94 73 LEU A O 1
ATOM 535 N N . SER A 1 74 ? -15.840 0.445 23.098 1.00 96.50 74 SER A N 1
ATOM 536 C CA . SER A 1 74 ? -16.098 0.363 21.669 1.00 96.50 74 SER A CA 1
ATOM 537 C C . SER A 1 74 ? -17.398 1.064 21.303 1.00 96.50 74 SER A C 1
ATOM 539 O O . SER A 1 74 ? -18.396 0.974 22.020 1.00 96.50 74 SER A O 1
ATOM 541 N N . VAL A 1 75 ? -17.376 1.762 20.170 1.00 97.62 75 VAL A N 1
ATOM 542 C CA . VAL A 1 75 ? -18.540 2.415 19.566 1.00 97.62 75 VAL A CA 1
ATOM 543 C C . VAL A 1 75 ? -18.796 1.745 18.225 1.00 97.62 75 VAL A C 1
ATOM 545 O O . VAL A 1 75 ? -17.911 1.704 17.370 1.00 97.62 75 VAL A O 1
ATOM 548 N N . VAL A 1 76 ? -19.990 1.188 18.059 1.00 96.56 76 VAL A N 1
ATOM 549 C CA . VAL A 1 76 ? -20.366 0.332 16.935 1.00 96.56 76 VAL A CA 1
ATOM 550 C C . VAL A 1 76 ? -21.548 0.951 16.188 1.00 96.56 76 VAL A C 1
ATOM 552 O O . VAL A 1 76 ? -22.701 0.652 16.505 1.00 96.56 76 VAL A O 1
ATOM 555 N N . PRO A 1 77 ? -21.302 1.867 15.235 1.00 95.25 77 PRO A N 1
ATOM 556 C CA . PRO A 1 77 ? -22.324 2.293 14.293 1.00 95.25 77 PRO A CA 1
ATOM 557 C C . PRO A 1 77 ? -22.603 1.188 13.268 1.00 95.25 77 PRO A C 1
ATOM 559 O O . PRO A 1 77 ? -21.681 0.596 12.698 1.00 95.25 77 PRO A O 1
ATOM 562 N N . GLU A 1 78 ? -23.885 0.951 13.006 1.00 94.56 78 GLU A N 1
ATOM 563 C CA . GLU A 1 78 ? -24.346 -0.051 12.049 1.00 94.56 78 GLU A CA 1
ATOM 564 C C . GLU A 1 78 ? -25.535 0.459 11.221 1.00 94.56 78 GLU A C 1
ATOM 566 O O . GLU A 1 78 ? -26.431 1.173 11.692 1.00 94.56 78 GLU A O 1
ATOM 571 N N . ASN A 1 79 ? -25.528 0.126 9.936 1.00 91.12 79 ASN A N 1
ATOM 572 C CA . ASN A 1 79 ? -26.622 0.370 9.006 1.00 91.12 79 ASN A CA 1
ATOM 573 C C . ASN A 1 79 ? -26.817 -0.856 8.102 1.00 91.12 79 ASN A C 1
ATOM 575 O O . ASN A 1 79 ? -26.106 -1.848 8.221 1.00 91.12 79 ASN A O 1
ATOM 579 N N . ASP A 1 80 ? -27.759 -0.770 7.168 1.00 89.75 80 ASP A N 1
ATOM 580 C CA . ASP A 1 80 ? -28.148 -1.885 6.294 1.00 89.75 80 ASP A CA 1
ATOM 581 C C . ASP A 1 80 ? -27.031 -2.351 5.337 1.00 89.75 80 ASP A C 1
ATOM 583 O O . ASP A 1 80 ? -27.205 -3.324 4.606 1.00 89.75 80 ASP A O 1
ATOM 587 N N . ARG A 1 81 ? -25.902 -1.634 5.290 1.00 83.94 81 ARG A N 1
ATOM 588 C CA . ARG A 1 81 ? -24.750 -1.920 4.434 1.00 83.94 81 ARG A CA 1
ATOM 589 C C . ARG A 1 81 ? -23.510 -2.282 5.225 1.00 83.94 81 ARG A C 1
ATOM 591 O O . ARG A 1 81 ? -22.788 -3.173 4.794 1.00 83.94 81 ARG A O 1
ATOM 598 N N . SER A 1 82 ? -23.251 -1.629 6.349 1.00 88.00 82 SER A N 1
ATOM 599 C CA . SER A 1 82 ? -21.988 -1.780 7.053 1.00 88.00 82 SER A CA 1
ATOM 600 C C . SER A 1 82 ? -22.108 -1.687 8.565 1.00 88.00 82 SER A C 1
ATOM 602 O O . SER A 1 82 ? -22.992 -1.033 9.119 1.00 88.00 82 SER A O 1
ATOM 604 N N . ARG A 1 83 ? -21.145 -2.330 9.224 1.00 91.94 83 ARG A N 1
ATOM 605 C CA . ARG A 1 83 ? -20.914 -2.294 10.664 1.00 91.94 83 ARG A CA 1
ATOM 606 C C . ARG A 1 83 ? -19.453 -1.953 10.906 1.00 91.94 83 ARG A C 1
ATOM 608 O O . ARG A 1 83 ? -18.566 -2.689 10.476 1.00 91.94 83 ARG A O 1
ATOM 615 N N . ALA A 1 84 ? -19.197 -0.860 11.610 1.00 92.81 84 ALA A N 1
ATOM 616 C CA . ALA A 1 84 ? -17.847 -0.445 11.975 1.00 92.81 84 ALA A CA 1
ATOM 617 C C . ALA A 1 84 ? -17.674 -0.508 13.492 1.00 92.81 84 ALA A C 1
ATOM 619 O O . ALA A 1 84 ? -18.615 -0.249 14.228 1.00 92.81 84 ALA A O 1
ATOM 620 N N . VAL A 1 85 ? -16.482 -0.848 13.969 1.00 94.62 85 VAL A N 1
ATOM 621 C CA . VAL A 1 85 ? -16.135 -0.832 15.394 1.00 94.62 85 VAL A CA 1
ATOM 622 C C . VAL A 1 85 ? -15.020 0.175 15.582 1.00 94.62 85 VAL A C 1
ATOM 624 O O . VAL A 1 85 ? -13.938 0.007 15.025 1.00 94.62 85 VAL A O 1
ATOM 627 N N . PHE A 1 86 ? -15.277 1.205 16.377 1.00 96.00 86 PHE A N 1
ATOM 628 C CA . PHE A 1 86 ? -14.291 2.210 16.751 1.00 96.00 86 PHE A CA 1
ATOM 629 C C . PHE A 1 86 ? -13.857 2.017 18.199 1.00 96.00 86 PHE A C 1
ATOM 631 O O . PHE A 1 86 ? -14.676 1.629 19.032 1.00 96.00 86 PHE A O 1
ATOM 638 N N . LEU A 1 87 ? -12.592 2.322 18.492 1.00 95.94 87 LEU A N 1
ATOM 639 C CA . LEU A 1 87 ? -12.005 2.308 19.837 1.00 95.94 87 LEU A CA 1
ATOM 640 C C . LEU A 1 87 ? -11.664 3.752 20.248 1.00 95.94 87 LEU A C 1
ATOM 642 O O . LEU A 1 87 ? -10.562 4.226 19.948 1.00 95.94 87 LEU A O 1
ATOM 646 N N . PRO A 1 88 ? -12.597 4.500 20.874 1.00 95.00 88 PRO A N 1
ATOM 647 C CA . PRO A 1 88 ? -12.406 5.920 21.177 1.00 95.00 88 PRO A CA 1
ATOM 648 C C . PRO A 1 88 ? -11.204 6.183 22.082 1.00 95.00 88 PRO A C 1
ATOM 650 O O . PRO A 1 88 ? -10.456 7.126 21.842 1.00 95.00 88 PRO A O 1
ATOM 653 N N . GLU A 1 89 ? -10.979 5.309 23.064 1.00 91.00 89 GLU A N 1
ATOM 654 C CA . GLU A 1 89 ? -9.887 5.430 24.038 1.00 91.00 89 GLU A CA 1
ATOM 655 C C . GLU A 1 89 ? -8.503 5.312 23.391 1.00 91.00 89 GLU A C 1
ATOM 657 O O . GLU A 1 89 ? -7.514 5.769 23.954 1.00 91.00 89 GLU A O 1
ATOM 662 N N . TRP A 1 90 ? -8.417 4.744 22.185 1.00 89.62 90 TRP A N 1
ATOM 663 C CA . TRP A 1 90 ? -7.163 4.536 21.458 1.00 89.62 90 TRP A CA 1
ATOM 664 C C . TRP A 1 90 ? -7.051 5.446 20.235 1.00 89.62 90 TRP A C 1
ATOM 666 O O . TRP A 1 90 ? -6.602 5.032 19.163 1.00 89.62 90 TRP A O 1
ATOM 676 N N . GLY A 1 91 ? -7.481 6.698 20.394 1.00 87.75 91 GLY A N 1
ATOM 677 C CA . GLY A 1 91 ? -7.423 7.715 19.344 1.00 87.75 91 GLY A CA 1
ATOM 678 C C . GLY A 1 91 ? -8.494 7.540 18.268 1.00 87.75 91 GLY A C 1
ATOM 679 O O . GLY A 1 91 ? -8.280 7.934 17.125 1.00 87.75 91 GLY A O 1
ATOM 680 N N . GLY A 1 92 ? -9.626 6.910 18.602 1.00 90.44 92 GLY A N 1
ATOM 681 C CA . GLY A 1 92 ? -10.750 6.745 17.674 1.00 90.44 92 GLY A CA 1
ATOM 682 C C . GLY A 1 92 ? -10.470 5.798 16.506 1.00 90.44 92 GLY A C 1
ATOM 683 O O . GLY A 1 92 ? -11.079 5.935 15.445 1.00 90.44 92 GLY A O 1
ATOM 684 N N . ARG A 1 93 ? -9.546 4.845 16.670 1.00 89.69 93 ARG A N 1
ATOM 685 C CA . ARG A 1 93 ? -9.164 3.905 15.606 1.00 89.69 93 ARG A CA 1
ATOM 686 C C . ARG A 1 93 ? -10.353 3.070 15.143 1.00 89.69 93 ARG A C 1
ATOM 688 O O . ARG A 1 93 ? -11.095 2.531 15.964 1.00 89.69 93 ARG A O 1
ATOM 695 N N . LEU A 1 94 ? -10.470 2.908 13.826 1.00 91.19 94 LEU A N 1
ATOM 696 C CA . LEU A 1 94 ? -11.308 1.883 13.212 1.00 91.19 94 LEU A CA 1
ATOM 697 C C . LEU A 1 94 ? -10.646 0.517 13.431 1.00 91.19 94 LEU A C 1
ATOM 699 O O . LEU A 1 94 ? -9.561 0.265 12.913 1.00 91.19 94 LEU A O 1
ATOM 703 N N . TRP A 1 95 ? -11.295 -0.336 14.215 1.00 90.44 95 TRP A N 1
ATOM 704 C CA . TRP A 1 95 ? -10.807 -1.659 14.599 1.00 90.44 95 TRP A CA 1
ATOM 705 C C . TRP A 1 95 ? -11.343 -2.765 13.689 1.00 90.44 95 TRP A C 1
ATOM 707 O O . TRP A 1 95 ? -10.585 -3.597 13.202 1.00 90.44 95 TRP A O 1
ATOM 717 N N . GLU A 1 96 ? -12.645 -2.743 13.414 1.00 90.06 96 GLU A N 1
ATOM 718 C CA . GLU A 1 96 ? -13.305 -3.675 12.497 1.00 90.06 96 GLU A CA 1
ATOM 719 C C . GLU A 1 96 ? -14.197 -2.892 11.540 1.00 90.06 96 GLU A C 1
ATOM 721 O O . GLU A 1 96 ? -14.865 -1.940 11.946 1.00 90.06 96 GLU A O 1
ATOM 726 N N . LEU A 1 97 ? -14.245 -3.318 10.281 1.00 88.94 97 LEU A N 1
ATOM 727 C CA . LEU A 1 97 ? -15.200 -2.827 9.298 1.00 88.94 97 LEU A CA 1
ATOM 728 C C . LEU A 1 97 ? -15.755 -4.018 8.527 1.00 88.94 97 LEU A C 1
ATOM 730 O O . LEU A 1 97 ? -15.021 -4.711 7.827 1.00 88.94 97 LEU A O 1
ATOM 734 N N . PHE A 1 98 ? -17.056 -4.226 8.657 1.00 83.69 98 PHE A N 1
ATOM 735 C CA . PHE A 1 98 ? -17.811 -5.191 7.880 1.00 83.69 98 PHE A CA 1
ATOM 736 C C . PHE A 1 98 ? -18.679 -4.427 6.892 1.00 83.69 98 PHE A C 1
ATOM 738 O O . PHE A 1 98 ? -19.412 -3.523 7.287 1.00 83.69 98 PHE A O 1
ATOM 745 N N . ASP A 1 99 ? -18.591 -4.794 5.620 1.00 81.25 99 ASP A N 1
ATOM 746 C CA . ASP A 1 99 ? -19.462 -4.300 4.559 1.00 81.25 99 ASP A CA 1
ATOM 747 C C . ASP A 1 99 ? -20.174 -5.508 3.937 1.00 81.25 99 ASP A C 1
ATOM 749 O O . ASP A 1 99 ? -19.547 -6.519 3.614 1.00 81.25 99 ASP A O 1
ATOM 753 N N . THR A 1 100 ? -21.497 -5.431 3.849 1.00 70.00 100 THR A N 1
ATOM 754 C CA . THR A 1 100 ? -22.362 -6.442 3.222 1.00 70.00 100 THR A CA 1
ATOM 755 C C . THR A 1 100 ? -22.374 -6.301 1.700 1.00 70.00 100 THR A C 1
ATOM 757 O O . THR A 1 100 ? -22.672 -7.260 0.989 1.00 70.00 100 THR A O 1
ATOM 760 N N . SER A 1 101 ? -22.006 -5.126 1.184 1.00 65.12 101 SER A N 1
ATOM 761 C CA . SER A 1 101 ? -21.571 -4.938 -0.196 1.00 65.12 101 SER A CA 1
ATOM 762 C C . SER A 1 101 ? -20.056 -5.119 -0.262 1.00 65.12 101 SER A C 1
ATOM 764 O O . SER A 1 101 ? -19.345 -4.618 0.592 1.00 65.12 101 SER A O 1
ATOM 766 N N . VAL A 1 102 ? -19.574 -5.890 -1.241 1.00 59.62 102 VAL A N 1
ATOM 767 C CA . VAL A 1 102 ? -18.158 -6.199 -1.545 1.00 59.62 102 VAL A CA 1
ATOM 768 C C . VAL A 1 102 ? -17.144 -5.320 -0.783 1.00 59.62 102 VAL A C 1
ATOM 770 O O . VAL A 1 102 ? -17.132 -4.111 -1.022 1.00 59.62 102 VAL A O 1
ATOM 773 N N . PRO A 1 103 ? -16.278 -5.890 0.085 1.00 53.06 103 PRO A N 1
ATOM 774 C CA . PRO A 1 103 ? -15.365 -5.108 0.910 1.00 53.06 103 PRO A CA 1
ATOM 775 C C . PRO A 1 103 ? -14.593 -4.115 0.045 1.00 53.06 103 PRO A C 1
ATOM 777 O O . PRO A 1 103 ? -13.866 -4.502 -0.872 1.00 53.06 103 PRO A O 1
ATOM 780 N N . MET A 1 104 ? -14.757 -2.822 0.331 1.00 51.22 104 MET A N 1
ATOM 781 C CA . MET A 1 104 ? -14.002 -1.781 -0.350 1.00 51.22 104 MET A CA 1
ATOM 782 C C . MET A 1 104 ? -12.555 -1.814 0.151 1.00 51.22 104 MET A C 1
ATOM 784 O O . MET A 1 104 ? -12.144 -1.044 1.021 1.00 51.22 104 MET A O 1
ATOM 788 N N . CYS A 1 105 ? -11.745 -2.716 -0.4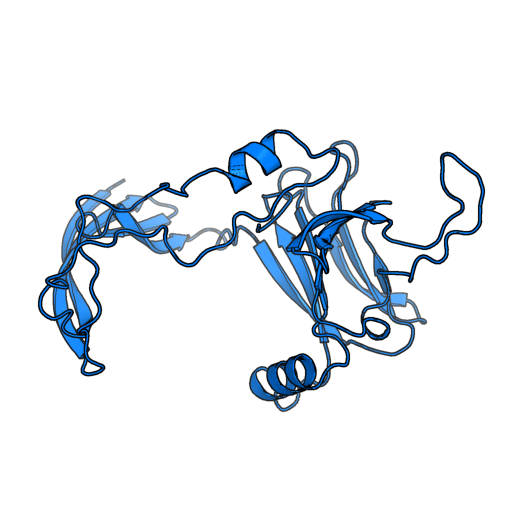00 1.00 58.59 105 CYS A N 1
ATOM 789 C CA . CYS A 1 105 ? -10.303 -2.622 -0.270 1.00 58.59 105 CYS A CA 1
ATOM 790 C C . CYS A 1 105 ? -9.866 -1.344 -0.998 1.00 58.59 105 CYS A C 1
ATOM 792 O O . CYS A 1 105 ? -9.955 -1.258 -2.222 1.00 58.59 105 CYS A O 1
ATOM 794 N N . ARG A 1 106 ? -9.365 -0.340 -0.257 1.00 70.56 106 ARG A N 1
ATOM 795 C CA . ARG A 1 106 ? -8.811 0.895 -0.859 1.00 70.56 106 ARG A CA 1
ATOM 796 C C . ARG A 1 106 ? -7.699 0.605 -1.872 1.00 70.56 106 ARG A C 1
ATOM 798 O O . ARG A 1 106 ? -7.416 1.458 -2.709 1.00 70.56 106 ARG A O 1
ATOM 805 N N . TRP A 1 107 ? -7.097 -0.583 -1.777 1.00 84.00 107 TRP A N 1
ATOM 806 C CA . TRP A 1 107 ? -6.179 -1.159 -2.744 1.00 84.00 107 TRP A CA 1
ATOM 807 C C . TRP A 1 107 ? -6.446 -2.656 -2.928 1.00 84.00 107 TRP A C 1
ATOM 809 O O . TRP A 1 107 ? -6.475 -3.401 -1.954 1.00 84.00 107 TRP A O 1
ATOM 819 N N . THR A 1 108 ? -6.581 -3.099 -4.173 1.00 87.25 108 THR A N 1
ATOM 820 C CA . THR A 1 108 ? -6.494 -4.509 -4.575 1.00 87.25 108 THR A CA 1
ATOM 821 C C . THR A 1 108 ? -5.031 -4.868 -4.815 1.00 87.25 108 THR A C 1
ATOM 823 O O . THR A 1 108 ? -4.292 -4.046 -5.357 1.00 87.25 108 THR A O 1
ATOM 826 N N . ASN A 1 109 ? -4.615 -6.077 -4.435 1.00 91.50 109 ASN A N 1
ATOM 827 C CA . ASN A 1 109 ? -3.267 -6.600 -4.658 1.00 91.50 109 ASN A CA 1
ATOM 828 C C . ASN A 1 109 ? -3.343 -7.972 -5.336 1.00 91.50 109 ASN A C 1
ATOM 830 O O . ASN A 1 109 ? -4.152 -8.806 -4.931 1.00 91.50 109 ASN A O 1
ATOM 834 N N . ALA A 1 110 ? -2.491 -8.204 -6.329 1.00 93.19 110 ALA A N 1
ATOM 835 C CA . ALA A 1 110 ? -2.291 -9.506 -6.938 1.00 93.19 110 ALA A CA 1
ATOM 836 C C . ALA A 1 110 ? -0.793 -9.791 -7.086 1.00 93.19 110 ALA A C 1
ATOM 838 O O . ALA A 1 110 ? -0.048 -8.989 -7.656 1.00 93.19 110 ALA A O 1
ATOM 839 N N . ALA A 1 111 ? -0.371 -10.962 -6.607 1.00 94.06 111 ALA A N 1
ATOM 840 C CA . ALA A 1 111 ? 0.929 -11.517 -6.947 1.00 94.06 111 ALA A CA 1
ATOM 841 C C . ALA A 1 111 ? 0.881 -12.041 -8.389 1.00 94.06 111 ALA A C 1
ATOM 843 O O . ALA A 1 111 ? -0.028 -12.788 -8.755 1.00 94.06 111 ALA A O 1
ATOM 844 N N . VAL A 1 112 ? 1.856 -11.646 -9.200 1.00 94.50 112 VAL A N 1
ATOM 845 C CA . VAL A 1 112 ? 2.036 -12.092 -10.583 1.00 94.50 112 VAL A CA 1
ATOM 846 C C . VAL A 1 112 ? 3.415 -12.737 -10.722 1.00 94.50 112 VAL A C 1
ATOM 848 O O . VAL A 1 112 ? 4.360 -12.257 -10.095 1.00 94.50 112 VAL A O 1
ATOM 851 N N . PRO A 1 113 ? 3.565 -13.816 -11.509 1.00 92.00 113 PRO A N 1
ATOM 852 C CA . PRO A 1 113 ? 4.849 -14.497 -11.639 1.00 92.00 113 PRO A CA 1
ATOM 853 C C . PRO A 1 113 ? 5.966 -13.552 -12.099 1.00 92.00 113 PRO A C 1
ATOM 855 O O . PRO A 1 113 ? 5.815 -12.831 -13.086 1.00 92.00 113 PRO A O 1
ATOM 858 N N . GLU A 1 114 ? 7.105 -13.578 -11.406 1.00 92.19 114 GLU A N 1
ATOM 859 C CA . GLU A 1 114 ? 8.323 -12.907 -11.856 1.00 92.19 114 GLU A CA 1
ATOM 860 C C . GLU A 1 114 ? 9.090 -13.871 -12.768 1.00 92.19 114 GLU A C 1
ATOM 862 O O . GLU A 1 114 ? 9.873 -14.701 -12.310 1.00 92.19 114 GLU A O 1
ATOM 867 N N . ILE A 1 115 ? 8.845 -13.778 -14.075 1.00 90.00 115 ILE A N 1
ATOM 868 C CA . ILE A 1 115 ? 9.496 -14.628 -15.083 1.00 90.00 115 ILE A CA 1
ATOM 869 C C . ILE A 1 115 ? 10.351 -13.809 -16.048 1.00 90.00 115 ILE A C 1
ATOM 871 O O . ILE A 1 115 ? 10.184 -12.591 -16.206 1.00 90.00 115 ILE A O 1
ATOM 875 N N . GLU A 1 116 ? 11.291 -14.483 -16.703 1.00 86.88 116 GLU A N 1
ATOM 876 C CA . GLU A 1 116 ? 12.121 -13.880 -17.739 1.00 86.88 116 GLU A CA 1
ATOM 877 C C . GLU A 1 116 ? 11.245 -13.346 -18.885 1.00 86.88 116 GLU A C 1
ATOM 879 O O . GLU A 1 116 ? 10.276 -13.982 -19.296 1.00 86.88 116 GLU A O 1
ATOM 884 N N . HIS A 1 117 ? 11.559 -12.141 -19.363 1.00 88.38 117 HIS A N 1
ATOM 885 C CA . HIS A 1 117 ? 10.817 -11.412 -20.403 1.00 88.38 117 HIS A CA 1
ATOM 886 C C . HIS A 1 117 ? 9.382 -10.969 -20.065 1.00 88.38 117 HIS A C 1
ATOM 888 O O . HIS A 1 117 ? 8.742 -10.360 -20.923 1.00 88.38 117 HIS A O 1
ATOM 894 N N . SER A 1 118 ? 8.890 -11.181 -18.839 1.00 92.62 118 SER A N 1
ATOM 895 C CA . SER A 1 118 ? 7.627 -10.565 -18.411 1.00 92.62 118 SER A CA 1
ATOM 896 C C . SER A 1 118 ? 7.746 -9.047 -18.273 1.00 92.62 118 SER A C 1
ATOM 898 O O . SER A 1 118 ? 8.807 -8.503 -17.943 1.00 92.62 118 SER A O 1
ATOM 900 N N . ARG A 1 119 ? 6.633 -8.354 -18.520 1.00 94.69 119 ARG A N 1
ATOM 901 C CA . ARG A 1 119 ? 6.493 -6.911 -18.328 1.00 94.69 119 ARG A CA 1
ATOM 902 C C . ARG A 1 119 ? 5.247 -6.588 -17.518 1.00 94.69 119 ARG A C 1
ATOM 904 O O . ARG A 1 119 ? 4.210 -7.225 -17.664 1.00 94.69 119 ARG A O 1
ATOM 911 N N . VAL A 1 120 ? 5.347 -5.537 -16.719 1.00 96.12 120 VAL A N 1
ATOM 912 C CA . VAL A 1 120 ? 4.245 -4.870 -16.045 1.00 96.12 120 VAL A CA 1
ATOM 913 C C . VAL A 1 120 ? 4.086 -3.482 -16.646 1.00 96.12 120 VAL A C 1
ATOM 915 O O . VAL A 1 120 ? 4.982 -2.641 -16.558 1.00 96.12 120 VAL A O 1
ATOM 918 N N . LEU A 1 121 ? 2.941 -3.263 -17.279 1.00 94.44 121 LEU A N 1
ATOM 919 C CA . LEU A 1 121 ? 2.611 -2.071 -18.043 1.00 94.44 121 LEU A CA 1
ATOM 920 C C . LEU A 1 121 ? 1.435 -1.338 -17.403 1.00 94.44 121 LEU A C 1
ATOM 922 O O . LEU A 1 121 ? 0.524 -1.956 -16.855 1.00 94.44 121 LEU A O 1
ATOM 926 N N . ALA A 1 122 ? 1.444 -0.019 -17.530 1.00 94.75 122 ALA A N 1
ATOM 927 C CA . ALA A 1 122 ? 0.362 0.880 -17.155 1.00 94.75 122 ALA A CA 1
ATOM 928 C C . ALA A 1 122 ? 0.364 2.069 -18.136 1.00 94.75 122 ALA A C 1
ATOM 930 O O . ALA A 1 122 ? 1.389 2.303 -18.783 1.00 94.75 122 ALA A O 1
ATOM 931 N N . PRO A 1 123 ? -0.733 2.835 -18.268 1.00 93.06 123 PRO A N 1
ATOM 932 C CA . PRO A 1 123 ? -0.799 3.990 -19.162 1.00 93.06 123 PRO A CA 1
ATOM 933 C C . PRO A 1 123 ? -0.062 5.197 -18.552 1.00 93.06 123 PRO A C 1
ATOM 935 O O . PRO A 1 123 ? -0.682 6.193 -18.188 1.00 93.06 123 PRO A O 1
ATOM 938 N N . ALA A 1 124 ? 1.256 5.081 -18.375 1.00 90.50 124 ALA A N 1
ATOM 939 C CA . ALA A 1 124 ? 2.103 6.117 -17.796 1.00 90.50 124 ALA A CA 1
ATOM 940 C C . ALA A 1 124 ? 3.549 6.027 -18.305 1.00 90.50 124 ALA A C 1
ATOM 942 O O . ALA A 1 124 ? 4.160 4.958 -18.285 1.00 90.50 124 ALA A O 1
ATOM 943 N N . ASP A 1 125 ? 4.125 7.178 -18.654 1.00 88.69 125 ASP A N 1
ATOM 944 C CA . ASP A 1 125 ? 5.537 7.298 -19.053 1.00 88.69 125 ASP A CA 1
ATOM 945 C C . ASP A 1 125 ? 6.479 7.472 -17.849 1.00 88.69 125 ASP A C 1
ATOM 947 O O . ASP A 1 125 ? 7.699 7.321 -17.949 1.00 88.69 125 ASP A O 1
ATOM 951 N N . SER A 1 126 ? 5.915 7.776 -16.679 1.00 90.31 126 SER A N 1
ATOM 952 C CA . SER A 1 126 ? 6.651 8.010 -15.438 1.00 90.31 126 SER A CA 1
ATOM 953 C C . SER A 1 126 ? 5.956 7.385 -14.232 1.00 90.31 126 SER A C 1
ATOM 955 O O . SER A 1 126 ? 4.753 7.141 -14.254 1.00 90.31 126 SER A O 1
ATOM 957 N N . ALA A 1 127 ? 6.713 7.151 -13.168 1.00 92.00 127 ALA A N 1
ATOM 958 C CA . ALA A 1 127 ? 6.226 6.641 -11.897 1.00 92.00 127 ALA A CA 1
ATOM 959 C C . ALA A 1 127 ? 6.920 7.351 -10.731 1.00 92.00 127 ALA A C 1
ATOM 961 O O . ALA A 1 127 ? 8.051 7.811 -10.867 1.00 92.00 127 ALA A O 1
ATOM 962 N N . PHE A 1 128 ? 6.281 7.403 -9.569 1.00 90.88 128 PHE A N 1
ATOM 963 C CA . PHE A 1 128 ? 6.919 7.802 -8.319 1.00 90.88 128 PHE A CA 1
ATOM 964 C C . PHE A 1 128 ? 7.566 6.581 -7.665 1.00 90.88 128 PHE A C 1
ATOM 966 O O . PHE A 1 128 ? 6.929 5.534 -7.534 1.00 90.88 128 PHE A O 1
ATOM 973 N N . ALA A 1 129 ? 8.829 6.703 -7.265 1.00 88.69 129 ALA A N 1
ATOM 974 C CA . ALA A 1 129 ? 9.596 5.618 -6.665 1.00 88.69 129 ALA A CA 1
ATOM 975 C C . ALA A 1 129 ? 10.501 6.130 -5.543 1.00 88.69 129 ALA A C 1
ATOM 977 O O . ALA A 1 129 ? 10.926 7.286 -5.547 1.00 88.69 129 ALA A O 1
ATOM 978 N N . SER A 1 130 ? 10.844 5.247 -4.605 1.00 79.62 130 SER A N 1
ATOM 979 C CA . SER A 1 130 ? 11.848 5.553 -3.589 1.00 79.62 130 SER A CA 1
ATOM 980 C C . SER A 1 130 ? 13.229 5.743 -4.225 1.00 79.62 130 SER A C 1
ATOM 982 O O . SER A 1 130 ? 13.663 4.973 -5.098 1.00 79.62 130 SER A O 1
ATOM 984 N N . SER A 1 131 ? 13.912 6.801 -3.798 1.00 69.62 131 SER A N 1
ATOM 985 C CA . SER A 1 131 ? 15.259 7.160 -4.234 1.00 69.62 131 SER A CA 1
ATOM 986 C C . SER A 1 131 ? 16.315 6.357 -3.455 1.00 69.62 131 SER A C 1
ATOM 988 O O . SER A 1 131 ? 16.082 5.917 -2.329 1.00 69.62 131 SER A O 1
ATOM 990 N N . SER A 1 132 ? 17.493 6.149 -4.053 1.00 60.31 132 SER A N 1
ATOM 991 C CA . SER A 1 132 ? 18.627 5.504 -3.372 1.00 60.31 132 SER A CA 1
ATOM 992 C C . SER A 1 132 ? 19.297 6.388 -2.318 1.00 60.31 132 SER A C 1
ATOM 994 O O . SER A 1 132 ? 19.997 5.859 -1.464 1.00 60.31 132 SER A O 1
ATOM 996 N N . GLU A 1 133 ? 19.085 7.702 -2.377 1.00 61.41 133 GLU A N 1
ATOM 997 C CA . GLU A 1 133 ? 19.664 8.703 -1.468 1.00 61.41 133 GLU A CA 1
ATOM 998 C C . GLU A 1 133 ? 18.688 9.090 -0.341 1.00 61.41 133 GLU A C 1
ATOM 1000 O O . GLU A 1 133 ? 18.941 10.009 0.430 1.00 61.41 133 GLU A O 1
ATOM 1005 N N . GLY A 1 134 ? 17.565 8.371 -0.231 1.00 63.47 134 GLY A N 1
ATOM 1006 C CA . GLY A 1 134 ? 16.431 8.753 0.605 1.00 63.47 134 GLY A CA 1
ATOM 1007 C C . GLY A 1 134 ? 15.436 9.629 -0.160 1.00 63.47 134 GLY A C 1
ATOM 1008 O O . GLY A 1 134 ? 15.774 10.277 -1.151 1.00 63.47 134 GLY A O 1
ATOM 1009 N N . GLY A 1 135 ? 14.173 9.605 0.262 1.00 73.56 135 GLY A N 1
ATOM 1010 C CA . GLY A 1 135 ? 13.114 10.374 -0.393 1.00 73.56 135 GLY A CA 1
ATOM 1011 C C . GLY A 1 135 ? 12.376 9.655 -1.527 1.00 73.56 135 GLY A C 1
ATOM 1012 O O . GLY A 1 135 ? 12.631 8.484 -1.826 1.00 73.56 135 GLY A O 1
ATOM 1013 N N . ILE A 1 136 ? 11.441 10.372 -2.149 1.00 81.00 136 ILE A N 1
ATOM 1014 C CA . ILE A 1 136 ? 10.618 9.905 -3.276 1.00 81.00 136 ILE A CA 1
ATOM 1015 C C . ILE A 1 136 ? 10.897 10.818 -4.466 1.00 81.00 136 ILE A C 1
ATOM 1017 O O . ILE A 1 136 ? 10.893 12.040 -4.323 1.00 81.00 136 ILE A O 1
ATOM 1021 N N . SER A 1 137 ? 11.110 10.231 -5.642 1.00 84.19 137 SER A N 1
ATOM 1022 C CA . SER A 1 137 ? 11.310 10.973 -6.886 1.00 84.19 137 SER A CA 1
ATOM 1023 C C . SER A 1 137 ? 10.449 10.419 -8.018 1.00 84.19 137 SER A C 1
ATOM 1025 O O . SER A 1 137 ? 10.041 9.252 -8.021 1.00 84.19 137 SER A O 1
ATOM 1027 N N . ARG A 1 138 ? 10.158 11.278 -8.996 1.00 87.25 138 ARG A N 1
ATOM 1028 C CA . ARG A 1 138 ? 9.529 10.877 -10.255 1.00 87.25 138 ARG A CA 1
ATOM 1029 C C . ARG A 1 138 ? 10.595 10.296 -11.185 1.00 87.25 138 ARG A C 1
ATOM 1031 O O . ARG A 1 138 ? 11.612 10.932 -11.446 1.00 87.25 138 ARG A O 1
ATOM 1038 N N . VAL A 1 139 ? 10.367 9.088 -11.688 1.00 86.31 139 VAL A N 1
ATOM 1039 C CA . VAL A 1 139 ? 11.290 8.339 -12.550 1.00 86.31 139 VAL A CA 1
ATOM 1040 C C . VAL A 1 139 ? 10.600 7.901 -13.848 1.00 86.31 139 VAL A C 1
ATOM 1042 O O . VAL A 1 139 ? 9.407 7.605 -13.826 1.00 86.31 139 VAL A O 1
ATOM 1045 N N . PRO A 1 140 ? 11.312 7.822 -14.983 1.00 87.38 140 PRO A N 1
ATOM 1046 C CA . PRO A 1 140 ? 10.757 7.292 -16.233 1.00 87.38 140 PRO A CA 1
ATOM 1047 C C . PRO A 1 140 ? 10.489 5.780 -16.139 1.00 87.38 140 PRO A C 1
ATOM 1049 O O . PRO A 1 140 ? 11.303 5.048 -15.572 1.00 87.38 140 PRO A O 1
ATOM 1052 N N . VAL A 1 141 ? 9.372 5.305 -16.699 1.00 86.81 141 VAL A N 1
ATOM 1053 C CA . VAL A 1 141 ? 8.910 3.902 -16.608 1.00 86.81 141 VAL A CA 1
ATOM 1054 C C . VAL A 1 141 ? 9.672 2.966 -17.547 1.00 86.81 141 VAL A C 1
ATOM 1056 O O . VAL A 1 141 ? 10.210 1.955 -17.098 1.00 86.81 141 VAL A O 1
ATOM 1059 N N . ALA A 1 142 ? 9.751 3.297 -18.832 1.00 74.38 142 ALA A N 1
ATOM 1060 C CA . ALA A 1 142 ? 10.441 2.500 -19.843 1.00 74.38 142 ALA A CA 1
ATOM 1061 C C . ALA A 1 142 ? 11.483 3.353 -20.574 1.00 74.38 142 ALA A C 1
ATOM 1063 O O . ALA A 1 142 ? 11.468 4.584 -20.498 1.00 74.38 142 ALA A O 1
ATOM 1064 N N . THR A 1 143 ? 12.413 2.697 -21.265 1.00 59.78 143 THR A N 1
ATOM 1065 C CA . THR A 1 143 ? 13.393 3.372 -22.114 1.00 59.78 143 THR A CA 1
ATOM 1066 C C . THR A 1 143 ? 12.711 4.131 -23.247 1.00 59.78 143 THR A C 1
ATOM 1068 O O . THR A 1 143 ? 11.923 3.582 -24.011 1.00 59.78 143 THR A O 1
ATOM 1071 N N . GLY A 1 144 ? 13.097 5.393 -23.380 1.00 52.28 144 GLY A N 1
ATOM 1072 C CA . GLY A 1 144 ? 12.831 6.253 -24.521 1.00 52.28 144 GLY A CA 1
ATOM 1073 C C . GLY A 1 144 ? 13.889 7.352 -24.579 1.00 52.28 144 GLY A C 1
ATOM 1074 O O . GLY A 1 144 ? 14.579 7.630 -23.587 1.00 52.28 144 GLY A O 1
ATOM 1075 N N . THR A 1 145 ? 14.045 7.957 -25.753 1.00 43.00 145 THR A N 1
ATOM 1076 C CA . THR A 1 145 ? 14.770 9.218 -25.909 1.00 43.00 145 THR A CA 1
ATOM 1077 C C . THR A 1 145 ? 14.157 10.257 -24.980 1.00 43.00 145 THR A C 1
ATOM 1079 O O . THR A 1 145 ? 12.940 10.418 -24.947 1.00 43.00 145 THR A O 1
ATOM 1082 N N . SER A 1 146 ? 14.997 10.940 -24.202 1.00 42.38 146 SER A N 1
ATOM 1083 C CA . SER A 1 146 ? 14.554 12.038 -23.340 1.00 42.38 146 SER A CA 1
ATOM 1084 C C . SER A 1 146 ? 13.676 13.013 -24.131 1.00 42.38 146 SER A C 1
ATOM 1086 O O . SER A 1 146 ? 14.131 13.541 -25.146 1.00 42.38 146 SER A O 1
ATOM 1088 N N . ALA A 1 147 ? 12.456 13.290 -23.657 1.00 43.06 147 ALA A N 1
ATOM 1089 C CA . ALA A 1 147 ? 11.531 14.221 -24.312 1.00 43.06 147 ALA A CA 1
ATOM 1090 C C . ALA A 1 147 ? 12.098 15.652 -24.441 1.00 43.06 147 ALA A C 1
ATOM 1092 O O . ALA A 1 147 ? 11.583 16.450 -25.218 1.00 43.06 147 ALA A O 1
ATOM 1093 N N . THR A 1 148 ? 13.163 15.976 -23.699 1.00 44.31 148 THR A N 1
ATOM 1094 C CA . THR A 1 148 ? 13.839 17.279 -23.736 1.00 44.31 148 THR A CA 1
ATOM 1095 C C . THR A 1 148 ? 15.151 17.277 -24.518 1.00 44.31 148 THR A C 1
ATOM 1097 O O . THR A 1 148 ? 15.573 18.338 -24.966 1.00 44.31 148 THR A O 1
ATOM 1100 N N . THR A 1 149 ? 15.818 16.128 -24.687 1.00 50.19 149 THR A N 1
ATOM 1101 C CA . THR A 1 149 ? 17.183 16.090 -25.254 1.00 50.19 149 THR A CA 1
ATOM 1102 C C . THR A 1 149 ? 17.386 15.095 -26.392 1.00 50.19 149 THR A C 1
ATOM 1104 O O . THR A 1 149 ? 18.464 15.086 -26.978 1.00 50.19 149 THR A O 1
ATOM 1107 N N . ASN A 1 150 ? 16.400 14.248 -26.714 1.00 46.38 150 ASN A N 1
ATOM 1108 C CA . ASN A 1 150 ? 16.514 13.166 -27.702 1.00 46.38 150 ASN A CA 1
ATOM 1109 C C . ASN A 1 150 ? 17.746 12.250 -27.523 1.00 46.38 150 ASN A C 1
ATOM 1111 O O . ASN A 1 150 ? 18.111 11.503 -28.429 1.00 46.38 150 ASN A O 1
ATOM 1115 N N . ALA A 1 151 ? 18.382 12.268 -26.349 1.00 45.72 151 ALA A N 1
ATOM 1116 C CA . ALA A 1 151 ? 19.518 11.416 -26.040 1.00 45.72 151 ALA A CA 1
ATOM 1117 C C . ALA A 1 151 ? 19.029 10.032 -25.577 1.00 45.72 151 ALA A C 1
ATOM 1119 O O . ALA A 1 151 ? 18.031 9.964 -24.841 1.00 45.72 151 ALA A O 1
ATOM 1120 N N . PRO A 1 152 ? 19.715 8.934 -25.957 1.00 50.22 152 PRO A N 1
ATOM 1121 C CA . PRO A 1 152 ? 19.489 7.634 -25.345 1.00 50.22 152 PRO A CA 1
ATOM 1122 C C . PRO A 1 152 ? 19.753 7.768 -23.850 1.00 50.22 152 PRO A C 1
ATOM 1124 O O . PRO A 1 152 ? 20.833 8.164 -23.411 1.00 50.22 152 PRO A O 1
ATOM 1127 N N . THR A 1 153 ? 18.731 7.494 -23.055 1.00 52.06 153 THR A N 1
ATOM 1128 C CA . THR A 1 153 ? 18.864 7.524 -21.608 1.00 52.06 153 THR A CA 1
ATOM 1129 C C . THR A 1 153 ? 19.374 6.148 -21.167 1.00 52.06 153 THR A C 1
ATOM 1131 O O . THR A 1 153 ? 18.823 5.127 -21.573 1.00 52.06 153 THR A O 1
ATOM 1134 N N . ASN A 1 154 ? 20.435 6.085 -20.349 1.00 54.06 154 ASN A N 1
ATOM 1135 C CA . ASN A 1 154 ? 20.926 4.850 -19.697 1.00 54.06 154 ASN A CA 1
ATOM 1136 C C . ASN A 1 154 ? 19.939 4.359 -18.615 1.00 54.06 154 ASN A C 1
ATOM 1138 O O . ASN A 1 154 ? 20.304 4.036 -17.485 1.00 54.06 154 ASN A O 1
ATOM 1142 N N . VAL A 1 155 ? 18.650 4.401 -18.920 1.00 60.84 155 VAL A N 1
ATOM 1143 C CA . VAL A 1 155 ? 17.558 4.163 -17.993 1.00 60.84 155 VAL A CA 1
ATOM 1144 C C . VAL A 1 155 ? 17.214 2.687 -18.071 1.00 60.84 155 VAL A C 1
ATOM 1146 O O . VAL A 1 155 ? 16.823 2.190 -19.116 1.00 60.84 155 VAL A O 1
ATOM 1149 N N . THR A 1 156 ? 17.358 1.967 -16.963 1.00 71.00 156 THR A N 1
ATOM 1150 C CA . THR A 1 156 ? 16.860 0.591 -16.853 1.00 71.00 156 THR A CA 1
ATOM 1151 C C . THR A 1 156 ? 15.349 0.577 -17.089 1.00 71.00 156 THR A C 1
ATOM 1153 O O . THR A 1 156 ? 14.629 1.369 -16.477 1.00 71.00 156 THR A O 1
ATOM 1156 N N . ASP A 1 157 ? 14.878 -0.310 -17.964 1.00 85.88 157 ASP A N 1
ATOM 1157 C CA . ASP A 1 157 ? 13.455 -0.535 -18.218 1.00 85.88 157 ASP A CA 1
ATOM 1158 C C . ASP A 1 157 ? 12.779 -1.059 -16.941 1.00 85.88 157 ASP A C 1
ATOM 1160 O O . ASP A 1 157 ? 13.005 -2.193 -16.520 1.00 85.88 157 ASP A O 1
ATOM 1164 N N . ARG A 1 158 ? 11.962 -0.226 -16.285 1.00 89.62 158 ARG A N 1
ATOM 1165 C CA . ARG A 1 158 ? 11.360 -0.574 -14.987 1.00 89.62 158 ARG A CA 1
ATOM 1166 C C . ARG A 1 158 ? 10.148 -1.474 -15.132 1.00 89.62 158 ARG A C 1
ATOM 1168 O O . ARG A 1 158 ? 9.701 -2.027 -14.129 1.00 89.62 158 ARG A O 1
ATOM 1175 N N . THR A 1 159 ? 9.647 -1.655 -16.352 1.00 92.50 159 THR A N 1
ATOM 1176 C CA . THR A 1 159 ? 8.501 -2.525 -16.610 1.00 92.50 159 THR A CA 1
ATOM 1177 C C . THR A 1 159 ? 8.849 -3.995 -16.443 1.00 92.50 159 THR A C 1
ATOM 1179 O O . THR A 1 159 ? 7.932 -4.792 -16.383 1.00 92.50 159 THR A O 1
ATOM 1182 N N . ARG A 1 160 ? 10.125 -4.389 -16.350 1.00 93.06 160 ARG A N 1
ATOM 1183 C CA . ARG A 1 160 ? 10.536 -5.795 -16.238 1.00 93.06 160 ARG A CA 1
ATOM 1184 C C . ARG A 1 160 ? 10.848 -6.174 -14.793 1.00 93.06 160 ARG A C 1
ATOM 1186 O O . ARG A 1 160 ? 11.942 -5.859 -14.322 1.00 93.06 160 ARG A O 1
ATOM 1193 N N . PRO A 1 161 ? 9.944 -6.867 -14.073 1.00 92.94 161 PRO A N 1
ATOM 1194 C CA . PRO A 1 161 ? 10.145 -7.144 -12.654 1.00 92.94 161 PRO A CA 1
ATOM 1195 C C . PRO A 1 161 ? 11.425 -7.933 -12.375 1.00 92.94 161 PRO A C 1
ATOM 1197 O O . PRO A 1 161 ? 12.189 -7.587 -11.473 1.00 92.94 161 PRO A O 1
ATOM 1200 N N . SER A 1 162 ? 11.713 -8.910 -13.238 1.00 91.38 162 SER A N 1
ATOM 1201 C CA . SER A 1 162 ? 12.875 -9.781 -13.112 1.00 91.38 162 SER A CA 1
ATOM 1202 C C . SER A 1 162 ? 14.209 -9.073 -13.322 1.00 91.38 162 SER A C 1
ATOM 1204 O O . SER A 1 162 ? 15.229 -9.661 -12.986 1.00 91.38 162 SER A O 1
ATOM 1206 N N . GLU A 1 163 ? 14.263 -7.836 -13.829 1.00 90.25 163 GLU A N 1
ATOM 1207 C CA . GLU A 1 163 ? 15.517 -7.097 -14.063 1.00 90.25 163 GLU A CA 1
ATOM 1208 C C . GLU A 1 163 ? 15.931 -6.197 -12.882 1.00 90.25 163 GLU A C 1
ATOM 1210 O O . GLU A 1 163 ? 17.024 -5.625 -12.884 1.00 90.25 163 GLU A O 1
ATOM 1215 N N . HIS A 1 164 ? 15.113 -6.098 -11.828 1.00 88.62 164 HIS A N 1
ATOM 1216 C CA . HIS A 1 164 ? 15.416 -5.232 -10.686 1.00 88.62 164 HIS A CA 1
ATOM 1217 C C . HIS A 1 164 ? 16.378 -5.889 -9.690 1.00 88.62 164 HIS A C 1
ATOM 1219 O O . HIS A 1 164 ? 16.151 -6.973 -9.152 1.00 88.62 164 HIS A O 1
ATOM 1225 N N . SER A 1 165 ? 17.472 -5.196 -9.368 1.00 86.88 165 SER A N 1
ATOM 1226 C CA . SER A 1 165 ? 18.471 -5.684 -8.405 1.00 86.88 165 SER A CA 1
ATOM 1227 C C . SER A 1 165 ? 18.047 -5.525 -6.940 1.00 86.88 165 SER A C 1
ATOM 1229 O O . SER A 1 165 ? 18.554 -6.232 -6.067 1.00 86.88 165 SER A O 1
ATOM 1231 N N . ARG A 1 166 ? 17.119 -4.606 -6.655 1.00 86.44 166 ARG A N 1
ATOM 1232 C CA . ARG A 1 166 ? 16.673 -4.239 -5.305 1.00 86.44 166 ARG A CA 1
ATOM 1233 C C . ARG A 1 166 ? 15.155 -4.178 -5.238 1.00 86.44 166 ARG A C 1
ATOM 1235 O O . ARG A 1 166 ? 14.513 -3.905 -6.248 1.00 86.44 166 ARG A O 1
ATOM 1242 N N . ALA A 1 167 ? 14.624 -4.378 -4.035 1.00 89.50 167 ALA A N 1
ATOM 1243 C CA . ALA A 1 167 ? 13.209 -4.182 -3.780 1.00 89.50 167 ALA A CA 1
ATOM 1244 C C . ALA A 1 167 ? 12.821 -2.721 -4.034 1.00 89.50 167 ALA A C 1
ATOM 1246 O O . ALA A 1 167 ? 13.532 -1.822 -3.572 1.00 89.50 167 ALA A O 1
ATOM 1247 N N . ARG A 1 168 ? 11.726 -2.490 -4.759 1.00 89.19 168 ARG A N 1
ATOM 1248 C CA . ARG A 1 168 ? 11.229 -1.144 -5.068 1.00 89.19 168 ARG A CA 1
ATOM 1249 C C . ARG A 1 168 ? 9.737 -1.122 -5.349 1.00 89.19 168 ARG A C 1
ATOM 1251 O O . ARG A 1 168 ? 9.175 -2.078 -5.873 1.00 89.19 168 ARG A O 1
ATOM 1258 N N . ASP A 1 169 ? 9.150 0.031 -5.055 1.00 91.75 169 ASP A N 1
ATOM 1259 C CA . ASP A 1 169 ? 7.795 0.402 -5.431 1.00 91.75 169 ASP A CA 1
ATOM 1260 C C . ASP A 1 169 ? 7.831 1.410 -6.587 1.00 91.75 169 ASP A C 1
ATOM 1262 O O . ASP A 1 169 ? 8.609 2.368 -6.559 1.00 91.75 169 ASP A O 1
ATOM 1266 N N . PHE A 1 170 ? 6.958 1.217 -7.571 1.00 93.94 170 PHE A N 1
ATOM 1267 C CA . PHE A 1 170 ? 6.696 2.155 -8.658 1.00 93.94 170 PHE A CA 1
ATOM 1268 C C . PHE A 1 170 ? 5.206 2.476 -8.681 1.00 93.94 170 PHE A C 1
ATOM 1270 O O . PHE A 1 170 ? 4.391 1.613 -9.003 1.00 93.94 170 PHE A O 1
ATOM 1277 N N . PHE A 1 171 ? 4.852 3.712 -8.345 1.00 94.62 171 PHE A N 1
ATOM 1278 C CA . PHE A 1 171 ? 3.491 4.230 -8.461 1.00 94.62 171 PHE A CA 1
ATOM 1279 C C . PHE A 1 171 ? 3.351 4.958 -9.792 1.00 94.62 171 PHE A C 1
ATOM 1281 O O . PHE A 1 171 ? 3.889 6.050 -9.949 1.00 94.62 171 PHE A O 1
ATOM 1288 N N . PHE A 1 172 ? 2.686 4.345 -10.765 1.00 94.31 172 PHE A N 1
ATOM 1289 C CA . PHE A 1 172 ? 2.545 4.902 -12.108 1.00 94.31 172 PHE A CA 1
ATOM 1290 C C . PHE A 1 172 ? 1.774 6.223 -12.077 1.00 94.31 172 PHE A C 1
ATOM 1292 O O . PHE A 1 172 ? 0.662 6.291 -11.552 1.00 94.31 172 PHE A O 1
ATOM 1299 N N . ASP A 1 173 ? 2.362 7.261 -12.668 1.00 92.75 173 ASP A N 1
ATOM 1300 C CA . ASP A 1 173 ? 1.762 8.587 -12.751 1.00 92.75 173 ASP A CA 1
ATOM 1301 C C . ASP A 1 173 ? 0.816 8.667 -13.954 1.00 92.75 173 ASP A C 1
ATOM 1303 O O . ASP A 1 173 ? 1.179 9.127 -15.038 1.00 92.75 173 ASP A O 1
ATOM 1307 N N . ILE A 1 174 ? -0.385 8.117 -13.774 1.00 90.50 174 ILE A N 1
ATOM 1308 C CA . ILE A 1 174 ? -1.422 8.058 -14.808 1.00 90.50 174 ILE A CA 1
ATOM 1309 C C . ILE A 1 174 ? -2.173 9.386 -14.852 1.00 90.50 174 ILE A C 1
ATOM 1311 O O . ILE A 1 174 ? -2.650 9.884 -13.830 1.00 90.50 174 ILE A O 1
ATOM 1315 N N . THR A 1 175 ? -2.336 9.937 -16.055 1.00 84.44 175 THR A N 1
ATOM 1316 C CA . THR A 1 175 ? -3.089 11.181 -16.232 1.00 84.44 175 THR A CA 1
ATOM 1317 C C . THR A 1 175 ? -4.593 10.969 -15.986 1.00 84.44 175 THR A C 1
ATOM 1319 O O . THR A 1 175 ? -5.154 9.979 -16.459 1.00 84.44 175 THR A O 1
ATOM 1322 N N . PRO A 1 176 ? -5.309 11.913 -15.337 1.00 79.50 176 PRO A N 1
ATOM 1323 C CA . PRO A 1 176 ? -6.734 11.743 -15.009 1.00 79.50 176 PRO A CA 1
ATOM 1324 C C . PRO A 1 176 ? -7.671 11.534 -16.210 1.00 79.50 176 PRO A C 1
ATOM 1326 O O . PRO A 1 176 ? -8.803 11.093 -16.042 1.00 79.50 176 PRO A O 1
ATOM 1329 N N . LYS A 1 177 ? -7.223 11.876 -17.425 1.00 80.69 177 LYS A N 1
ATOM 1330 C CA . LYS A 1 177 ? -7.999 11.730 -18.668 1.00 80.69 177 LYS A CA 1
ATOM 1331 C C . LYS A 1 177 ? -7.915 10.325 -19.273 1.00 80.69 177 LYS A C 1
ATOM 1333 O O . LYS A 1 177 ? -8.649 10.032 -20.213 1.00 80.69 177 LYS A O 1
ATOM 1338 N N . GLN A 1 178 ? -7.018 9.472 -18.781 1.00 84.06 178 GLN A N 1
ATOM 1339 C CA . GLN A 1 178 ? -6.827 8.110 -19.274 1.00 84.06 178 GLN A CA 1
ATOM 1340 C C . GLN A 1 178 ? -7.492 7.104 -18.335 1.00 84.06 178 GLN A C 1
ATOM 1342 O O . GLN A 1 178 ? -7.458 7.250 -17.115 1.00 84.06 178 GLN A O 1
ATOM 1347 N N . ARG A 1 179 ? -8.086 6.045 -18.899 1.00 90.12 179 ARG A N 1
ATOM 1348 C CA . ARG A 1 179 ? -8.653 4.957 -18.094 1.00 90.12 179 ARG A CA 1
ATOM 1349 C C . ARG A 1 179 ? -7.525 4.229 -17.344 1.00 90.12 179 ARG A C 1
ATOM 1351 O O . ARG A 1 179 ? -6.631 3.710 -18.013 1.00 90.12 179 ARG A O 1
ATOM 1358 N N . PRO A 1 180 ? -7.580 4.102 -16.007 1.00 93.81 180 PRO A N 1
ATOM 1359 C CA . PRO A 1 180 ? -6.530 3.421 -15.258 1.00 93.81 180 PRO A CA 1
ATOM 1360 C C . PRO A 1 180 ? -6.548 1.902 -15.483 1.00 93.81 180 PRO A C 1
ATOM 1362 O O . PRO A 1 180 ? -7.571 1.228 -15.315 1.00 93.81 180 PRO A O 1
ATOM 1365 N N . TRP A 1 181 ? -5.390 1.327 -15.797 1.00 95.06 181 TRP A N 1
ATOM 1366 C CA . TRP A 1 181 ? -5.175 -0.119 -15.875 1.00 95.06 181 TRP A CA 1
ATOM 1367 C C . TRP A 1 181 ? -3.721 -0.460 -15.544 1.00 95.06 181 TRP A C 1
ATOM 1369 O O . TRP A 1 181 ? -2.835 0.381 -15.654 1.00 95.06 181 TRP A O 1
ATOM 1379 N N . ILE A 1 182 ? -3.492 -1.688 -15.089 1.00 96.44 182 ILE A N 1
ATOM 1380 C CA . ILE A 1 182 ? -2.158 -2.289 -14.986 1.00 96.44 182 ILE A CA 1
ATOM 1381 C C . ILE A 1 182 ? -2.249 -3.714 -15.520 1.00 96.44 182 ILE A C 1
ATOM 1383 O O . ILE A 1 182 ? -3.261 -4.388 -15.315 1.00 96.44 182 ILE A O 1
ATOM 1387 N N . LEU A 1 183 ? -1.233 -4.131 -16.260 1.00 96.19 183 LEU A N 1
ATOM 1388 C CA . LEU A 1 183 ? -1.157 -5.419 -16.935 1.00 96.19 183 LEU A CA 1
ATOM 1389 C C . LEU A 1 183 ? 0.194 -6.038 -16.622 1.00 96.19 183 LEU A C 1
ATOM 1391 O O . LEU A 1 183 ? 1.210 -5.442 -16.957 1.00 96.19 183 LEU A O 1
ATOM 1395 N N . ALA A 1 184 ? 0.202 -7.226 -16.035 1.00 97.06 184 ALA A N 1
ATOM 1396 C CA . ALA A 1 184 ? 1.362 -8.102 -16.055 1.00 97.06 184 ALA A CA 1
ATOM 1397 C C . ALA A 1 184 ? 1.190 -9.081 -17.215 1.00 97.06 184 ALA A C 1
ATOM 1399 O O . ALA A 1 184 ? 0.181 -9.781 -17.250 1.00 97.06 184 ALA A O 1
ATOM 1400 N N . ALA A 1 185 ? 2.136 -9.116 -18.148 1.00 95.69 185 ALA A N 1
ATOM 1401 C CA . ALA A 1 185 ? 2.099 -9.991 -19.314 1.00 95.69 185 ALA A CA 1
ATOM 1402 C C . ALA A 1 185 ? 3.454 -10.666 -19.548 1.00 95.69 185 ALA A C 1
ATOM 1404 O O . ALA A 1 185 ? 4.510 -10.066 -19.327 1.00 95.69 185 ALA A O 1
ATOM 1405 N N . ASP A 1 186 ? 3.416 -11.911 -20.002 1.00 93.81 186 ASP A N 1
ATOM 1406 C CA . ASP A 1 186 ? 4.566 -12.657 -20.493 1.00 93.81 186 ASP A CA 1
ATOM 1407 C C . ASP A 1 186 ? 4.854 -12.362 -21.980 1.00 93.81 186 ASP A C 1
ATOM 1409 O O . ASP A 1 186 ? 4.190 -11.545 -22.623 1.00 93.81 186 ASP A O 1
ATOM 1413 N N . ARG A 1 187 ? 5.883 -13.019 -22.529 1.00 91.31 187 ARG A N 1
ATOM 1414 C CA . ARG A 1 187 ? 6.307 -12.876 -23.935 1.00 91.31 187 ARG A CA 1
ATOM 1415 C C . ARG A 1 187 ? 5.269 -13.340 -24.958 1.00 91.31 187 ARG A C 1
ATOM 1417 O O . ARG A 1 187 ? 5.311 -12.876 -26.094 1.00 91.31 187 ARG A O 1
ATOM 1424 N N . ASP A 1 188 ? 4.384 -14.250 -24.570 1.00 92.44 188 ASP A N 1
ATOM 1425 C CA . ASP A 1 188 ? 3.387 -14.856 -25.447 1.00 92.44 188 ASP A CA 1
ATOM 1426 C C . ASP A 1 188 ? 2.026 -14.132 -25.310 1.00 92.44 188 ASP A C 1
ATOM 1428 O O . ASP A 1 188 ? 1.064 -14.458 -26.005 1.00 92.44 188 ASP A O 1
ATOM 1432 N N . GLY A 1 189 ? 1.956 -13.103 -24.454 1.00 87.44 189 GLY A N 1
ATOM 1433 C CA . GLY A 1 189 ? 0.774 -12.276 -24.210 1.00 87.44 189 GLY A CA 1
ATOM 1434 C C . GLY A 1 189 ? -0.153 -12.812 -23.115 1.00 87.44 189 GLY A C 1
ATOM 1435 O O . GLY A 1 189 ? -1.212 -12.227 -22.883 1.00 87.44 189 GLY A O 1
ATOM 1436 N N . GLY A 1 190 ? 0.229 -13.893 -22.431 1.00 93.38 190 GLY A N 1
ATOM 1437 C CA . GLY A 1 190 ? -0.484 -14.425 -21.274 1.00 93.38 190 GLY A CA 1
ATOM 1438 C C . GLY A 1 190 ? -0.250 -13.567 -20.032 1.00 93.38 190 GLY A C 1
ATOM 1439 O O . GLY A 1 190 ? 0.833 -13.014 -19.842 1.00 93.38 190 GLY A O 1
ATOM 1440 N N . GLY A 1 191 ? -1.257 -13.418 -19.168 1.00 93.31 191 GLY A N 1
ATOM 1441 C CA . GLY A 1 191 ? -1.078 -12.625 -17.956 1.00 93.31 191 GLY A CA 1
ATOM 1442 C C . GLY A 1 191 ? -2.352 -12.191 -17.243 1.00 93.31 191 GLY A C 1
ATOM 1443 O O . GLY A 1 191 ? -3.426 -12.758 -17.436 1.00 93.31 191 GLY A O 1
ATOM 1444 N N . LEU A 1 192 ? -2.209 -11.169 -16.398 1.00 95.94 192 LEU A N 1
ATOM 1445 C CA . LEU A 1 192 ? -3.272 -10.611 -15.566 1.00 95.94 192 LEU A CA 1
ATOM 1446 C C . LEU A 1 192 ? -3.388 -9.103 -15.792 1.00 95.94 192 LEU A C 1
ATOM 1448 O O . LEU A 1 192 ? -2.427 -8.360 -15.588 1.00 95.94 192 LEU A O 1
ATOM 1452 N N . ALA A 1 193 ? -4.588 -8.648 -16.151 1.00 94.38 193 ALA A N 1
ATOM 1453 C CA . ALA A 1 193 ? -4.911 -7.233 -16.288 1.00 94.38 193 ALA A CA 1
ATOM 1454 C C . ALA A 1 193 ? -5.942 -6.806 -15.239 1.00 94.38 193 ALA A C 1
ATOM 1456 O O . ALA A 1 193 ? -6.954 -7.477 -15.042 1.00 94.38 193 ALA A O 1
ATOM 1457 N N . THR A 1 194 ? -5.726 -5.648 -14.619 1.00 93.56 194 THR A N 1
ATOM 1458 C CA . THR A 1 194 ? -6.683 -5.037 -13.687 1.00 93.56 194 THR A CA 1
ATOM 1459 C C . THR A 1 194 ? -7.062 -3.627 -14.167 1.00 93.56 194 THR A C 1
ATOM 1461 O O . THR A 1 194 ? -6.415 -2.634 -13.796 1.00 93.56 194 THR A O 1
ATOM 1464 N N . PRO A 1 195 ? -8.079 -3.502 -15.038 1.00 92.50 195 PRO A N 1
ATOM 1465 C CA . PRO A 1 195 ? -8.672 -2.214 -15.384 1.00 92.50 195 PRO A CA 1
ATOM 1466 C C . PRO A 1 195 ? -9.605 -1.727 -14.266 1.00 92.50 195 PRO A C 1
ATOM 1468 O O . PRO A 1 195 ? -10.184 -2.529 -13.539 1.00 92.50 195 PRO A O 1
ATOM 1471 N N . SER A 1 196 ? -9.811 -0.414 -14.151 1.00 88.56 196 SER A N 1
ATOM 1472 C CA . SER A 1 196 ? -10.823 0.150 -13.245 1.00 88.56 196 SER A CA 1
ATOM 1473 C C . SER A 1 196 ? -11.571 1.324 -13.872 1.00 88.56 196 SER A C 1
ATOM 1475 O O . SER A 1 196 ? -11.308 1.718 -15.015 1.00 88.56 196 SER A O 1
ATOM 1477 N N . SER A 1 197 ? -12.524 1.865 -13.114 1.00 86.69 197 SER A N 1
ATOM 1478 C CA . SER A 1 197 ? -13.079 3.200 -13.325 1.00 86.69 197 SER A CA 1
ATOM 1479 C C . SER A 1 197 ? -12.075 4.288 -12.906 1.00 86.69 197 SER A C 1
ATOM 1481 O O . SER A 1 197 ? -11.023 3.987 -12.328 1.00 86.69 197 SER A O 1
ATOM 1483 N N . SER A 1 198 ? -12.380 5.547 -13.224 1.00 86.56 198 SER A N 1
ATOM 1484 C CA . SER A 1 198 ? -11.513 6.709 -12.975 1.00 86.56 198 SER A CA 1
ATOM 1485 C C . SER A 1 198 ? -11.267 7.004 -11.495 1.00 86.56 198 SER A C 1
ATOM 1487 O O . SER A 1 198 ? -10.243 7.588 -11.158 1.00 86.56 198 SER A O 1
ATOM 1489 N N . GLU A 1 199 ? -12.173 6.590 -10.609 1.00 84.00 199 GLU A N 1
ATOM 1490 C CA . GLU A 1 199 ? -12.058 6.800 -9.164 1.00 84.00 199 GLU A CA 1
ATOM 1491 C C . GLU A 1 199 ? -10.870 6.021 -8.585 1.00 84.00 199 GLU A C 1
ATOM 1493 O O . GLU A 1 199 ? -10.146 6.524 -7.733 1.00 84.00 199 GLU A O 1
ATOM 1498 N N . LEU A 1 200 ? -10.608 4.810 -9.083 1.00 86.94 200 LEU A N 1
ATOM 1499 C CA . LEU A 1 200 ? -9.486 3.976 -8.647 1.00 86.94 200 LEU A CA 1
ATOM 1500 C C . LEU A 1 200 ? -8.242 4.264 -9.494 1.00 86.94 200 LEU A C 1
ATOM 1502 O O . LEU A 1 200 ? -7.795 3.415 -10.264 1.00 86.94 200 LEU A O 1
ATOM 1506 N N . ARG A 1 201 ? -7.690 5.474 -9.389 1.00 87.62 201 ARG A N 1
ATOM 1507 C CA . ARG A 1 201 ? -6.566 5.931 -10.231 1.00 87.62 201 ARG A CA 1
ATOM 1508 C C . ARG A 1 201 ? -5.220 5.254 -9.951 1.00 87.62 201 ARG A C 1
ATOM 1510 O O . ARG A 1 201 ? -4.424 5.085 -10.869 1.00 87.62 201 ARG A O 1
ATOM 1517 N N . GLY A 1 202 ? -4.963 4.842 -8.712 1.00 91.88 202 GLY A N 1
ATOM 1518 C CA . GLY A 1 202 ? -3.651 4.378 -8.268 1.00 91.88 202 GLY A CA 1
ATOM 1519 C C . GLY A 1 202 ? -3.233 3.080 -8.934 1.00 91.88 202 GLY A C 1
ATOM 1520 O O . GLY A 1 202 ? -3.998 2.113 -8.918 1.00 91.88 202 GLY A O 1
ATOM 1521 N N . ARG A 1 203 ? -2.016 3.026 -9.484 1.00 95.25 203 ARG A N 1
ATOM 1522 C CA . ARG A 1 203 ? -1.408 1.806 -10.032 1.00 95.25 203 ARG A CA 1
ATOM 1523 C C . ARG A 1 203 ? -0.001 1.635 -9.515 1.00 95.25 203 ARG A C 1
ATOM 1525 O O . ARG A 1 203 ? 0.811 2.548 -9.614 1.00 95.25 203 ARG A O 1
ATOM 1532 N N . LYS A 1 204 ? 0.277 0.457 -8.966 1.00 95.50 204 LYS A N 1
ATOM 1533 C CA . LYS A 1 204 ? 1.543 0.170 -8.304 1.00 95.50 204 LYS A CA 1
ATOM 1534 C C . LYS A 1 204 ? 2.128 -1.137 -8.805 1.00 95.50 204 LYS A C 1
ATOM 1536 O O . LYS A 1 204 ? 1.4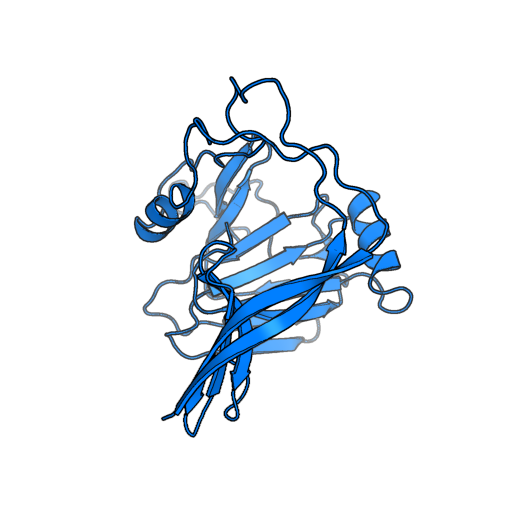27 -2.144 -8.829 1.00 95.50 204 LYS A O 1
ATOM 1541 N N . LEU A 1 205 ? 3.413 -1.114 -9.121 1.00 96.12 205 LEU A N 1
ATOM 1542 C CA . LEU A 1 205 ? 4.259 -2.295 -9.215 1.00 96.12 205 LEU A CA 1
ATOM 1543 C C . LEU A 1 205 ? 5.167 -2.332 -7.983 1.00 96.12 205 LEU A C 1
ATOM 1545 O O . LEU A 1 205 ? 5.865 -1.358 -7.714 1.00 96.12 205 LEU A O 1
ATOM 1549 N N . PHE A 1 206 ? 5.185 -3.447 -7.262 1.00 94.81 206 PHE A N 1
ATOM 1550 C CA . PHE A 1 206 ? 6.239 -3.753 -6.300 1.00 94.81 206 PHE A CA 1
ATOM 1551 C C . PHE A 1 206 ? 7.058 -4.943 -6.789 1.00 94.81 206 PHE A C 1
ATOM 1553 O O . PHE A 1 206 ? 6.516 -5.952 -7.238 1.00 94.81 206 PHE A O 1
ATOM 1560 N N . VAL A 1 207 ? 8.375 -4.809 -6.688 1.00 94.00 207 VAL A N 1
ATOM 1561 C CA . VAL A 1 207 ? 9.342 -5.858 -7.008 1.00 94.00 207 VAL A CA 1
ATOM 1562 C C . VAL A 1 207 ? 10.135 -6.191 -5.754 1.00 94.00 207 VAL A C 1
ATOM 1564 O O . VAL A 1 207 ? 10.575 -5.281 -5.051 1.00 94.00 207 VAL A O 1
ATOM 1567 N N . GLY A 1 208 ? 10.343 -7.481 -5.475 1.00 90.00 208 GLY A N 1
ATOM 1568 C CA . GLY A 1 208 ? 11.189 -7.935 -4.361 1.00 90.00 208 GLY A CA 1
ATOM 1569 C C . GLY A 1 208 ? 12.687 -7.766 -4.643 1.00 90.00 208 GLY A C 1
ATOM 1570 O O . GLY A 1 208 ? 13.491 -7.585 -3.723 1.00 90.00 208 GLY A O 1
ATOM 1571 N N . GLY A 1 209 ? 13.049 -7.751 -5.928 1.00 89.31 209 GLY A N 1
ATOM 1572 C CA . GLY A 1 209 ? 14.413 -7.614 -6.421 1.00 89.31 209 GLY A CA 1
ATOM 1573 C C . GLY A 1 209 ? 15.287 -8.847 -6.178 1.00 89.31 209 GLY A C 1
ATOM 1574 O O . GLY A 1 209 ? 15.033 -9.686 -5.315 1.00 89.31 209 GLY A O 1
ATOM 1575 N N . ARG A 1 210 ? 16.395 -8.937 -6.919 1.00 87.62 210 ARG A N 1
ATOM 1576 C CA . ARG A 1 210 ? 17.281 -10.119 -6.915 1.00 87.62 210 ARG A CA 1
ATOM 1577 C C . ARG A 1 210 ? 18.147 -10.298 -5.657 1.00 87.62 210 ARG A C 1
ATOM 1579 O O . ARG A 1 210 ? 18.840 -11.313 -5.540 1.00 87.62 210 ARG A O 1
ATOM 1586 N N . GLY A 1 211 ? 18.147 -9.335 -4.735 1.00 87.25 211 GLY A N 1
ATOM 1587 C CA . GLY A 1 211 ? 18.944 -9.377 -3.505 1.00 87.25 211 GLY A CA 1
ATOM 1588 C C . GLY A 1 211 ? 18.496 -10.459 -2.512 1.00 87.25 211 GLY A C 1
ATOM 1589 O O . GLY A 1 211 ? 17.332 -10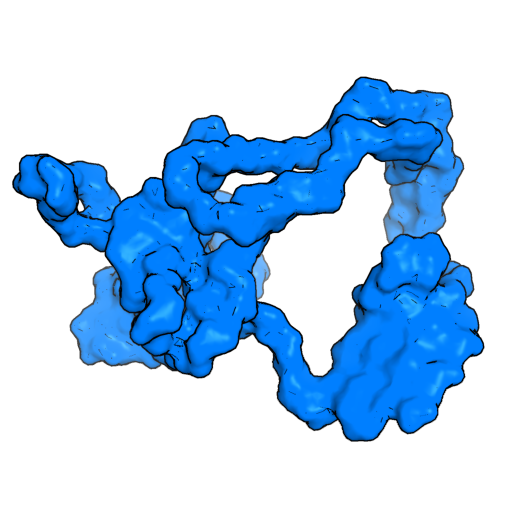.854 -2.475 1.00 87.25 211 GLY A O 1
ATOM 1590 N N . ALA A 1 212 ? 19.415 -10.907 -1.647 1.00 88.00 212 ALA A N 1
ATOM 1591 C CA . ALA A 1 212 ? 19.165 -11.993 -0.691 1.00 88.00 212 ALA A CA 1
ATOM 1592 C C . ALA A 1 212 ? 17.952 -11.742 0.225 1.00 88.00 212 ALA A C 1
ATOM 1594 O O . ALA A 1 212 ? 17.184 -12.666 0.486 1.00 88.00 212 ALA A O 1
ATOM 1595 N N . ARG A 1 213 ? 17.749 -10.490 0.664 1.00 85.88 213 ARG A N 1
ATOM 1596 C CA . ARG A 1 213 ? 16.626 -10.102 1.531 1.00 85.88 213 ARG A CA 1
ATOM 1597 C C . ARG A 1 213 ? 15.268 -10.272 0.844 1.00 85.88 213 ARG A C 1
ATOM 1599 O O . ARG A 1 213 ? 14.368 -10.843 1.448 1.00 85.88 213 ARG A O 1
ATOM 1606 N N . GLY A 1 214 ? 15.144 -9.816 -0.405 1.00 86.19 214 GLY A N 1
ATOM 1607 C CA . GLY A 1 214 ? 13.917 -9.954 -1.199 1.00 86.19 214 GLY A CA 1
ATOM 1608 C C . GLY A 1 214 ? 13.579 -11.422 -1.433 1.00 86.19 214 GLY A C 1
ATOM 1609 O O . GLY A 1 214 ? 12.519 -11.886 -1.029 1.00 86.19 214 GLY A O 1
ATOM 1610 N N . LYS A 1 215 ? 14.547 -12.192 -1.939 1.00 87.62 215 LYS A N 1
ATOM 1611 C CA . LYS A 1 215 ? 14.390 -13.636 -2.169 1.00 87.62 215 LYS A CA 1
ATOM 1612 C C . LYS A 1 215 ? 14.037 -14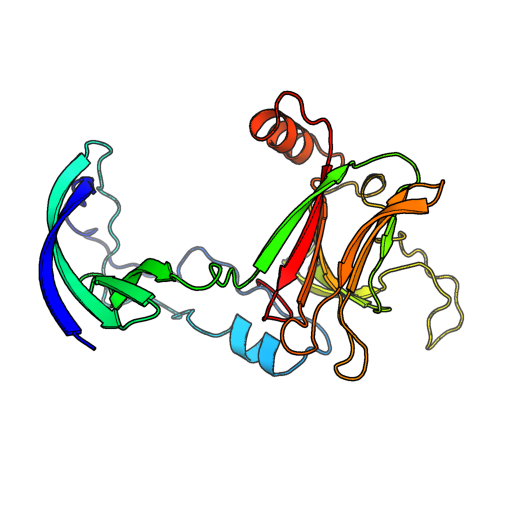.424 -0.903 1.00 87.62 215 LYS A C 1
ATOM 1614 O O . LYS A 1 215 ? 13.242 -15.358 -0.949 1.00 87.62 215 LYS A O 1
ATOM 1619 N N . TYR A 1 216 ? 14.646 -14.087 0.238 1.00 89.44 216 TYR A N 1
ATOM 1620 C CA . TYR A 1 216 ? 14.303 -14.720 1.514 1.00 89.44 216 TYR A CA 1
ATOM 1621 C C . TYR A 1 216 ? 12.856 -14.418 1.911 1.00 89.44 216 TYR A C 1
ATOM 1623 O O . TYR A 1 216 ? 12.121 -15.338 2.258 1.00 89.44 216 TYR A O 1
ATOM 1631 N N . TRP A 1 217 ? 12.440 -13.152 1.811 1.00 88.06 217 TRP A N 1
ATOM 1632 C CA . TRP A 1 217 ? 11.071 -12.740 2.113 1.00 88.06 217 TRP A CA 1
ATOM 1633 C C . TRP A 1 217 ? 10.044 -13.469 1.239 1.00 88.06 217 TRP A C 1
ATOM 1635 O O . TRP A 1 217 ? 9.085 -14.029 1.763 1.00 88.06 217 TRP A O 1
ATOM 1645 N N . GLN A 1 218 ? 10.281 -13.548 -0.073 1.00 90.06 218 GLN A N 1
ATOM 1646 C CA . GLN A 1 218 ? 9.394 -14.251 -1.003 1.00 90.06 218 GLN A CA 1
ATOM 1647 C C . GLN A 1 218 ? 9.262 -15.743 -0.668 1.00 90.06 218 GLN A C 1
ATOM 1649 O O . GLN A 1 218 ? 8.149 -16.259 -0.611 1.00 90.06 218 GLN A O 1
ATOM 1654 N N . ARG A 1 219 ? 10.372 -16.425 -0.345 1.00 89.25 219 ARG A N 1
ATOM 1655 C CA . ARG A 1 219 ? 10.337 -17.826 0.111 1.00 89.25 219 ARG A CA 1
ATOM 1656 C C . ARG A 1 219 ? 9.624 -18.012 1.448 1.00 89.25 219 ARG A C 1
ATOM 1658 O O . ARG A 1 219 ? 9.047 -19.069 1.671 1.00 89.25 219 ARG A O 1
ATOM 1665 N N . TRP A 1 220 ? 9.691 -17.031 2.343 1.00 90.50 220 TRP A N 1
ATOM 1666 C CA . TRP A 1 220 ? 9.015 -17.106 3.636 1.00 90.50 220 TRP A CA 1
ATOM 1667 C C . TRP A 1 220 ? 7.495 -16.941 3.494 1.00 90.50 220 TRP A C 1
ATOM 1669 O O . TRP A 1 220 ? 6.751 -17.753 4.038 1.00 90.50 220 TRP A O 1
ATOM 1679 N N . VAL A 1 221 ? 7.035 -15.943 2.725 1.00 87.38 221 VAL A N 1
ATOM 1680 C CA . VAL A 1 221 ? 5.596 -15.686 2.501 1.00 87.38 221 VAL A CA 1
ATOM 1681 C C . VAL A 1 221 ? 4.972 -16.731 1.577 1.00 87.38 221 VAL A C 1
ATOM 1683 O O . VAL A 1 221 ? 3.840 -17.158 1.798 1.00 87.38 221 VAL A O 1
ATOM 1686 N N . THR A 1 222 ? 5.717 -17.180 0.564 1.00 86.19 222 THR A N 1
ATOM 1687 C CA . THR A 1 222 ? 5.207 -18.083 -0.471 1.00 86.19 222 THR A CA 1
ATOM 1688 C C . THR A 1 222 ? 6.154 -19.272 -0.691 1.00 86.19 222 THR A C 1
ATOM 1690 O O . THR A 1 222 ? 6.750 -19.400 -1.763 1.00 86.19 222 THR A O 1
ATOM 1693 N N . PRO A 1 223 ? 6.274 -20.214 0.271 1.00 85.50 223 PRO A N 1
ATOM 1694 C CA . PRO A 1 223 ? 7.270 -21.295 0.219 1.00 85.50 223 PRO A CA 1
ATOM 1695 C C . PRO A 1 223 ? 7.243 -22.172 -1.040 1.00 85.50 223 PRO A C 1
ATOM 1697 O O . PRO A 1 223 ? 8.234 -22.824 -1.357 1.00 85.50 223 PRO A O 1
ATOM 1700 N N . ARG A 1 224 ? 6.110 -22.207 -1.755 1.00 88.12 224 ARG A N 1
ATOM 1701 C CA . ARG A 1 224 ? 5.905 -22.987 -2.988 1.00 88.12 224 ARG A CA 1
ATOM 1702 C C . ARG A 1 224 ? 5.483 -22.140 -4.198 1.00 88.12 224 ARG A C 1
ATOM 1704 O O . ARG A 1 224 ? 5.097 -22.709 -5.209 1.00 88.12 224 ARG A O 1
ATOM 1711 N N . GLY A 1 225 ? 5.506 -20.808 -4.093 1.00 83.38 225 GLY A N 1
ATOM 1712 C CA . GLY A 1 225 ? 4.952 -19.907 -5.119 1.00 83.38 225 GLY A CA 1
ATOM 1713 C C . GLY A 1 225 ? 5.952 -19.361 -6.134 1.00 83.38 225 GLY A C 1
ATOM 1714 O O . GLY A 1 225 ? 5.537 -18.696 -7.075 1.00 83.38 225 GLY A O 1
ATOM 1715 N N . GLY A 1 226 ? 7.246 -19.636 -5.954 1.00 88.56 226 GLY A N 1
ATOM 1716 C CA . GLY A 1 226 ? 8.297 -19.034 -6.772 1.00 88.56 226 GLY A CA 1
ATOM 1717 C C . GLY A 1 226 ? 8.486 -17.542 -6.489 1.00 88.56 226 GLY A C 1
ATOM 1718 O O . GLY A 1 226 ? 7.971 -17.007 -5.506 1.00 88.56 226 GLY A O 1
ATOM 1719 N N . GLU A 1 227 ? 9.268 -16.887 -7.344 1.00 91.69 227 GLU A N 1
ATOM 1720 C CA . GLU A 1 227 ? 9.444 -15.435 -7.297 1.00 91.69 227 GLU A CA 1
ATOM 1721 C C . GLU A 1 227 ? 8.245 -14.752 -7.983 1.00 91.69 227 GLU A C 1
ATOM 1723 O O . GLU A 1 227 ? 7.706 -15.239 -8.982 1.00 91.69 227 GLU A O 1
ATOM 1728 N N . TYR A 1 228 ? 7.820 -13.620 -7.440 1.00 94.19 228 TYR A N 1
ATOM 1729 C CA . TYR A 1 228 ? 6.669 -12.858 -7.890 1.00 94.19 228 TYR A CA 1
ATOM 1730 C C . TYR A 1 228 ? 6.934 -11.356 -7.808 1.00 94.19 228 TYR A C 1
ATOM 1732 O O . TYR A 1 228 ? 7.702 -10.859 -6.982 1.00 94.19 228 TYR A O 1
ATOM 1740 N N . ALA A 1 229 ? 6.220 -10.624 -8.651 1.00 95.00 229 ALA A N 1
ATOM 1741 C CA . ALA A 1 229 ? 6.000 -9.200 -8.488 1.00 95.00 229 ALA A CA 1
ATOM 1742 C C . ALA A 1 229 ? 4.579 -8.969 -7.976 1.00 95.00 229 ALA A C 1
ATOM 1744 O O . ALA A 1 229 ? 3.704 -9.821 -8.123 1.00 95.00 229 ALA A O 1
ATOM 1745 N N . GLU A 1 230 ? 4.320 -7.807 -7.396 1.00 95.38 230 GLU A N 1
ATOM 1746 C CA . GLU A 1 230 ? 2.970 -7.428 -6.994 1.00 95.38 230 GLU A CA 1
ATOM 1747 C C . GLU A 1 230 ? 2.463 -6.297 -7.874 1.00 95.38 230 GLU A C 1
ATOM 1749 O O . GLU A 1 230 ? 3.108 -5.251 -7.991 1.00 95.38 230 GLU A O 1
ATOM 1754 N N . ILE A 1 231 ? 1.276 -6.482 -8.444 1.00 96.12 231 ILE A N 1
ATOM 1755 C CA . ILE A 1 231 ? 0.522 -5.398 -9.066 1.00 96.12 231 ILE A CA 1
ATOM 1756 C C . ILE A 1 231 ? -0.616 -4.989 -8.139 1.00 96.12 231 ILE A C 1
ATOM 1758 O O . ILE A 1 231 ? -1.332 -5.829 -7.590 1.00 96.12 231 ILE A O 1
ATOM 1762 N N . ARG A 1 232 ? -0.786 -3.681 -7.941 1.00 93.94 232 ARG A N 1
ATOM 1763 C CA . ARG A 1 232 ? -1.857 -3.136 -7.102 1.00 93.94 232 ARG A CA 1
ATOM 1764 C C . ARG A 1 232 ? -2.630 -2.038 -7.815 1.00 93.94 232 ARG A C 1
ATOM 1766 O O . ARG A 1 232 ? -2.070 -1.271 -8.602 1.00 93.94 232 ARG A O 1
ATOM 1773 N N . ALA A 1 233 ? -3.910 -1.942 -7.481 1.00 91.62 233 ALA A N 1
ATOM 1774 C CA . ALA A 1 233 ? -4.828 -0.920 -7.969 1.00 91.62 233 ALA A CA 1
ATOM 1775 C C . ALA A 1 233 ? -5.592 -0.309 -6.794 1.00 91.62 233 ALA A C 1
ATOM 1777 O O . ALA A 1 233 ? -6.065 -1.059 -5.947 1.00 91.62 233 ALA A O 1
ATOM 1778 N N . GLY A 1 234 ? -5.731 1.014 -6.715 1.00 89.69 234 GLY A N 1
ATOM 1779 C CA . GLY A 1 234 ? -6.399 1.638 -5.572 1.00 89.69 234 GLY A CA 1
ATOM 1780 C C . GLY A 1 234 ? -6.839 3.079 -5.776 1.00 89.69 234 GLY A C 1
ATOM 1781 O O . GLY A 1 234 ? -6.701 3.644 -6.856 1.00 89.69 234 GLY A O 1
ATOM 1782 N N . LEU A 1 235 ? -7.407 3.658 -4.720 1.00 87.88 235 LEU A N 1
ATOM 1783 C CA . LEU A 1 235 ? -8.003 5.000 -4.733 1.00 87.88 235 LEU A CA 1
ATOM 1784 C C . LEU A 1 235 ? -6.949 6.125 -4.763 1.00 87.88 235 LEU A C 1
ATOM 1786 O O . LEU A 1 235 ? -7.099 7.123 -5.464 1.00 87.88 235 LEU A O 1
ATOM 1790 N N . ALA A 1 236 ? -5.876 5.980 -3.985 1.00 86.94 236 ALA A N 1
ATOM 1791 C CA . ALA A 1 236 ? -4.822 6.989 -3.875 1.00 86.94 236 ALA A CA 1
ATOM 1792 C C . ALA A 1 236 ? -3.780 6.838 -4.996 1.00 86.94 236 ALA A C 1
ATOM 1794 O O . ALA A 1 236 ? -3.543 5.729 -5.460 1.00 86.94 236 ALA A O 1
ATOM 1795 N N . GLN A 1 237 ? -3.132 7.932 -5.408 1.00 86.25 237 GLN A N 1
ATOM 1796 C CA . GLN A 1 237 ? -2.054 7.879 -6.410 1.00 86.25 237 GLN A CA 1
ATOM 1797 C C . GLN A 1 237 ? -0.825 7.127 -5.864 1.00 86.25 237 GLN A C 1
ATOM 1799 O O . GLN A 1 237 ? -0.180 6.374 -6.590 1.00 86.25 237 GLN A O 1
ATOM 1804 N N . THR A 1 238 ? -0.536 7.287 -4.568 1.00 87.19 238 THR A N 1
ATOM 1805 C CA . THR A 1 238 ? 0.589 6.654 -3.861 1.00 87.19 238 THR A CA 1
ATOM 1806 C C . THR A 1 238 ? 0.153 6.012 -2.534 1.00 87.19 238 THR A C 1
ATOM 1808 O O . THR A 1 238 ? -0.982 6.185 -2.089 1.00 87.19 238 THR A O 1
ATOM 1811 N N . GLN A 1 239 ? 1.048 5.228 -1.919 1.00 79.50 239 GLN A N 1
ATOM 1812 C CA . GLN A 1 239 ? 0.927 4.697 -0.544 1.00 79.50 239 GLN A CA 1
ATOM 1813 C C . GLN A 1 239 ? 2.093 5.171 0.346 1.00 79.50 239 GLN A C 1
ATOM 1815 O O . GLN A 1 239 ? 2.470 4.462 1.278 1.00 79.50 239 GLN A O 1
ATOM 1820 N N . PHE A 1 240 ? 2.722 6.288 -0.024 1.00 69.00 240 PHE A N 1
ATOM 1821 C CA . PHE A 1 240 ? 3.798 6.891 0.758 1.00 69.00 240 PHE A CA 1
ATOM 1822 C C . PHE A 1 240 ? 3.248 7.661 1.953 1.00 69.00 240 PHE A C 1
ATOM 1824 O O . PHE A 1 240 ? 2.113 8.176 1.826 1.00 69.00 240 PHE A O 1
#

Sequence (240 aa):
MSLEVKSRSLAIPDLGPPDALPMVGGPLQTPYTISGDFPSEIIAGSVYGNPATPYPHQELGGYGRALVDTPVLSVVPENDRSRAVFLPEWGGRLWELFDTSVPMCRWTNAAVPEIEHSRVLAPADSAFASSSEGGISRVPVATGTSATTNAPTNVTDRTRPSEHSRARDFFFDITPKQRPWILAADRDGGGLATPSSSELRGRKLFVGGRGARGKYWQRWVTPRGGEYAEIRAGLAQTQF

Foldseek 3Di:
DDKDKDKDWDFDWDLDDFDPDADPAFPPDDLQPEDDDDDPVVVVVSPPPRDRGPPPDGDRDPTDPGTDTDIFIWMWDDDPFKIWIFGVVVVRDTDDIDGPPDPAPLKDKDWWDQDPQKFKDKQAQWWWKADPVGHIYIGGQAWDQDPVHRDGDPDPNNRRLAPFAAKMKTWGPHDLVDFTKMWIAHPVGDTDIDTDGSQFRTKMKIHLHPDPRSQVVCCVVPVPPHGTIMIMIRRDSDPD